Protein AF-N9N733-F1 (afdb_monomer)

Structure (mmCIF, N/CA/C/O backbone):
data_AF-N9N733-F1
#
_entry.id   AF-N9N733-F1
#
loop_
_atom_site.group_PDB
_atom_site.id
_atom_site.type_symbol
_atom_site.label_atom_id
_atom_site.label_alt_id
_atom_site.label_comp_id
_atom_site.label_asym_id
_atom_site.label_entity_id
_atom_site.label_seq_id
_atom_site.pdbx_PDB_ins_code
_atom_site.Cartn_x
_atom_site.Cartn_y
_atom_site.Cartn_z
_atom_site.occupancy
_atom_site.B_iso_or_equiv
_atom_site.auth_seq_id
_atom_site.auth_comp_id
_atom_site.auth_asym_id
_atom_site.auth_atom_id
_atom_site.pdbx_PDB_model_num
ATOM 1 N N . MET A 1 1 ? 1.746 43.076 -47.215 1.00 40.25 1 MET A N 1
ATOM 2 C CA . MET A 1 1 ? 1.760 41.619 -46.949 1.00 40.25 1 MET A CA 1
ATOM 3 C C . MET A 1 1 ? 1.948 41.410 -45.443 1.00 40.25 1 MET A C 1
ATOM 5 O O . MET A 1 1 ? 3.006 41.749 -44.934 1.00 40.25 1 MET A O 1
ATOM 9 N N . LYS A 1 2 ? 0.901 41.017 -44.696 1.00 44.78 2 LYS A N 1
ATOM 10 C CA . LYS A 1 2 ? 0.930 40.893 -43.220 1.00 44.78 2 LYS A CA 1
ATOM 11 C C . LYS A 1 2 ? 1.293 39.458 -42.831 1.00 44.78 2 LYS A C 1
ATOM 13 O O . LYS A 1 2 ? 0.498 38.555 -43.067 1.00 44.78 2 LYS A O 1
ATOM 18 N N . ILE A 1 3 ? 2.458 39.252 -42.224 1.00 42.84 3 ILE A N 1
ATOM 19 C CA . ILE A 1 3 ? 2.862 37.941 -41.704 1.00 42.84 3 ILE A CA 1
ATOM 20 C C . ILE A 1 3 ? 2.367 37.847 -40.256 1.00 42.84 3 ILE A C 1
ATOM 22 O O . ILE A 1 3 ? 2.897 38.515 -39.370 1.00 42.84 3 ILE A O 1
ATOM 26 N N . LYS A 1 4 ? 1.326 37.045 -40.009 1.00 47.84 4 LYS A N 1
ATOM 27 C CA . LYS A 1 4 ? 0.929 36.637 -38.654 1.00 47.84 4 LYS A CA 1
ATOM 28 C C . LYS A 1 4 ? 1.978 35.642 -38.149 1.00 47.84 4 LYS A C 1
ATOM 30 O O . LYS A 1 4 ? 2.010 34.514 -38.632 1.00 47.84 4 LYS A O 1
ATOM 35 N N . LYS A 1 5 ? 2.836 36.028 -37.199 1.00 49.88 5 LYS A N 1
ATOM 36 C CA . LYS A 1 5 ? 3.635 35.046 -36.452 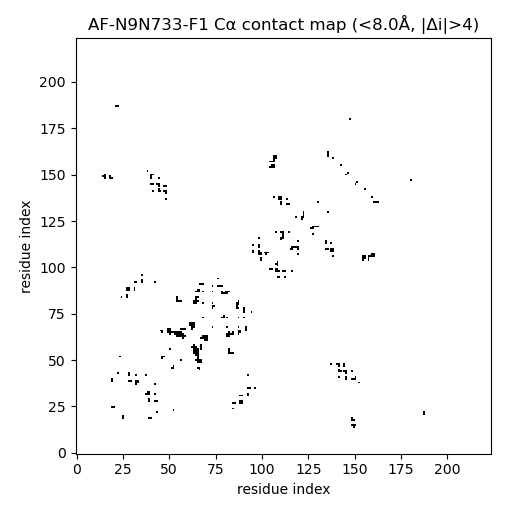1.00 49.88 5 LYS A CA 1
ATOM 37 C C . LYS A 1 5 ? 2.769 34.470 -35.335 1.00 49.88 5 LYS A C 1
ATOM 39 O O . LYS A 1 5 ? 2.416 35.149 -34.377 1.00 49.88 5 LYS A O 1
ATOM 44 N N . LEU A 1 6 ? 2.366 33.230 -35.580 1.00 45.50 6 LEU A N 1
ATOM 45 C CA . LEU A 1 6 ? 1.636 32.320 -34.716 1.00 45.50 6 LEU A CA 1
ATOM 46 C C . LEU A 1 6 ? 2.371 32.159 -33.376 1.00 45.50 6 LEU A C 1
ATOM 48 O O . LEU A 1 6 ? 3.570 31.886 -33.347 1.00 45.50 6 LEU A O 1
ATOM 52 N N . SER A 1 7 ? 1.639 32.356 -32.283 1.00 48.66 7 SER A N 1
ATOM 53 C CA . SER A 1 7 ? 2.111 32.149 -30.916 1.00 48.66 7 SER A CA 1
ATOM 54 C C . SER A 1 7 ?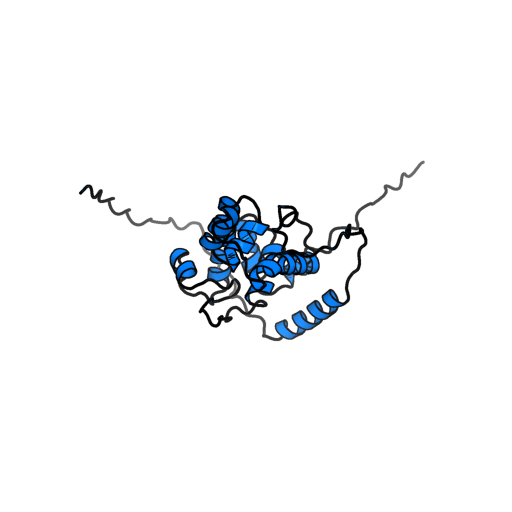 2.329 30.650 -30.687 1.00 48.66 7 SER A C 1
ATOM 56 O O . SER A 1 7 ? 1.365 29.884 -30.705 1.00 48.66 7 SER A O 1
ATOM 58 N N . LEU A 1 8 ? 3.581 30.215 -30.520 1.00 40.28 8 LEU A N 1
ATOM 59 C CA . LEU A 1 8 ? 3.912 28.834 -30.167 1.00 40.28 8 LEU A CA 1
ATOM 60 C C . LEU A 1 8 ? 3.915 28.709 -28.640 1.00 40.28 8 LEU A C 1
ATOM 62 O O . LEU A 1 8 ? 4.930 28.903 -27.977 1.00 40.28 8 LEU A O 1
ATOM 66 N N . LEU A 1 9 ? 2.736 28.423 -28.093 1.00 51.38 9 LEU A N 1
ATOM 67 C CA . LEU A 1 9 ? 2.509 28.149 -26.679 1.00 51.38 9 LEU A CA 1
ATOM 68 C C . LEU A 1 9 ? 2.669 26.643 -26.417 1.00 51.38 9 LEU A C 1
ATOM 70 O O . LEU A 1 9 ? 1.676 25.927 -26.358 1.00 51.38 9 LEU A O 1
ATOM 74 N N . ILE A 1 10 ? 3.898 26.135 -26.286 1.00 51.03 10 ILE A N 1
ATOM 75 C CA . ILE A 1 10 ? 4.137 24.765 -25.793 1.00 51.03 10 ILE A CA 1
ATOM 76 C C . ILE A 1 10 ? 5.419 24.752 -24.960 1.00 51.03 10 ILE A C 1
ATOM 78 O O . ILE A 1 10 ? 6.490 24.498 -25.500 1.00 51.03 10 ILE A O 1
ATOM 82 N N . LEU A 1 11 ? 5.334 25.011 -23.649 1.00 45.00 11 LEU A N 1
ATOM 83 C CA . LEU A 1 11 ? 6.401 24.584 -22.732 1.00 45.00 11 LEU A CA 1
ATOM 84 C C . LEU A 1 11 ? 5.980 24.520 -21.256 1.00 45.00 11 LEU A C 1
ATOM 86 O O . LEU A 1 11 ? 6.559 25.194 -20.414 1.00 45.00 11 LEU A O 1
ATOM 90 N N . VAL A 1 12 ? 5.004 23.682 -20.902 1.00 46.53 12 VAL A N 1
ATOM 91 C CA . VAL A 1 12 ? 4.911 23.187 -19.516 1.00 46.53 12 VAL A CA 1
ATOM 92 C C . VAL A 1 12 ? 4.238 21.817 -19.518 1.00 46.53 12 VAL A C 1
ATOM 94 O O . VAL A 1 12 ? 3.020 21.719 -19.599 1.00 46.53 12 VAL A O 1
ATOM 97 N N . GLY A 1 13 ? 5.024 20.739 -19.498 1.00 45.25 13 GLY A N 1
ATOM 98 C CA . GLY A 1 13 ? 4.448 19.388 -19.476 1.00 45.25 13 GLY A CA 1
ATOM 99 C C . GLY A 1 13 ? 5.408 18.201 -19.385 1.00 45.25 13 GLY A C 1
ATOM 100 O O . GLY A 1 13 ? 4.930 17.077 -19.310 1.00 45.25 13 GLY A O 1
ATOM 101 N N . LEU A 1 14 ? 6.734 18.395 -19.374 1.00 47.50 14 LEU A N 1
ATOM 102 C CA . LEU A 1 14 ? 7.692 17.273 -19.414 1.00 47.50 14 LEU A CA 1
ATOM 103 C C . LEU A 1 14 ? 8.256 16.829 -18.050 1.00 47.50 14 LEU A C 1
ATOM 105 O O . LEU A 1 14 ? 9.010 15.863 -17.992 1.00 47.50 14 LEU A O 1
ATOM 109 N N . SER A 1 15 ? 7.914 17.485 -16.940 1.00 51.50 15 SER A N 1
ATOM 110 C CA . SER A 1 15 ? 8.668 17.299 -15.690 1.00 51.50 15 SER A CA 1
ATOM 111 C C . SER A 1 15 ? 8.323 16.023 -14.904 1.00 51.50 15 SER A C 1
ATOM 113 O O . SER A 1 15 ? 9.191 15.489 -14.219 1.00 51.50 15 SER A O 1
ATOM 115 N N . SER A 1 16 ? 7.086 15.514 -14.986 1.00 50.72 16 SER A N 1
ATOM 116 C CA . SER A 1 16 ? 6.643 14.392 -14.133 1.00 50.72 16 SER A CA 1
ATOM 117 C C . SER A 1 16 ? 7.011 13.008 -14.682 1.00 50.72 16 SER A C 1
ATOM 119 O O . SER A 1 16 ? 7.240 12.087 -13.901 1.00 50.72 16 SER A O 1
ATOM 121 N N . ILE A 1 17 ? 7.122 12.853 -16.007 1.00 52.53 17 ILE A N 1
ATOM 122 C CA . ILE A 1 17 ? 7.475 11.566 -16.639 1.00 52.53 17 ILE A CA 1
ATOM 123 C C . ILE A 1 17 ? 8.902 11.148 -16.249 1.00 52.53 17 ILE A C 1
ATOM 125 O O . ILE A 1 17 ? 9.129 9.986 -15.916 1.00 52.53 17 ILE A O 1
ATOM 129 N N . SER A 1 18 ? 9.833 12.106 -16.174 1.00 61.75 18 SER A N 1
ATOM 130 C CA . SER A 1 18 ? 11.234 11.847 -15.815 1.00 61.75 18 SER A CA 1
ATOM 131 C C . SER A 1 18 ? 11.457 11.400 -14.370 1.00 61.75 18 SER A C 1
ATOM 133 O O . SER A 1 18 ? 12.525 10.876 -14.067 1.00 61.75 18 SER A O 1
ATOM 135 N N . VAL A 1 19 ? 10.523 11.629 -13.441 1.00 70.25 19 VAL A N 1
ATOM 136 C CA . VAL A 1 19 ? 10.731 11.201 -12.046 1.00 70.25 19 VAL A CA 1
ATOM 137 C C . VAL A 1 19 ? 10.392 9.726 -11.889 1.00 70.25 19 VAL A C 1
ATOM 139 O O . VAL A 1 19 ? 11.206 8.979 -11.357 1.00 70.25 19 VAL A O 1
ATOM 142 N N . ALA A 1 20 ? 9.238 9.291 -12.404 1.00 67.31 20 ALA A N 1
ATOM 143 C CA . ALA A 1 20 ? 8.807 7.898 -12.312 1.00 67.31 20 ALA A CA 1
ATOM 144 C C . ALA A 1 20 ? 9.814 6.938 -12.962 1.00 67.31 20 ALA A C 1
ATOM 146 O O . ALA A 1 20 ? 10.128 5.906 -12.373 1.00 67.31 20 ALA A O 1
ATOM 147 N N . SER A 1 21 ? 10.335 7.289 -14.144 1.00 75.69 21 SER A N 1
ATOM 148 C CA . SER A 1 21 ? 11.260 6.453 -14.924 1.00 75.69 21 SER A CA 1
ATOM 149 C C . SER A 1 21 ? 12.610 6.211 -14.247 1.00 75.69 21 SER A C 1
ATOM 151 O O . SER A 1 21 ? 13.298 5.256 -14.587 1.00 75.69 21 SER A O 1
ATOM 153 N N . ASN A 1 22 ? 12.993 7.062 -13.293 1.00 86.62 22 ASN A N 1
ATOM 154 C CA . ASN A 1 22 ? 14.260 6.961 -12.568 1.00 86.62 22 ASN A CA 1
ATOM 155 C C . ASN A 1 22 ? 14.120 6.289 -11.190 1.00 86.62 22 ASN A C 1
ATOM 157 O O . ASN A 1 22 ? 15.114 6.151 -10.477 1.00 86.62 22 ASN A O 1
ATOM 161 N N . LEU A 1 23 ? 12.909 5.885 -10.788 1.00 91.44 23 LEU A N 1
ATOM 162 C CA . LEU A 1 23 ? 12.687 5.176 -9.527 1.00 91.44 23 LEU A CA 1
ATOM 163 C C . LEU A 1 23 ? 12.968 3.669 -9.677 1.00 91.44 23 LEU A C 1
ATOM 165 O O . LEU A 1 23 ? 12.701 3.091 -10.734 1.00 91.44 23 LEU A O 1
ATOM 169 N N . PRO A 1 24 ? 13.448 2.991 -8.616 1.00 95.38 24 PRO A N 1
ATOM 170 C CA . PRO A 1 24 ? 13.705 1.557 -8.664 1.00 95.38 24 PRO A CA 1
ATOM 171 C C . PRO A 1 24 ? 12.458 0.756 -9.052 1.00 95.38 24 PRO A C 1
ATOM 173 O O . PRO A 1 24 ? 11.351 1.051 -8.591 1.00 95.38 24 PRO A O 1
ATOM 176 N N . TYR A 1 25 ? 12.659 -0.305 -9.839 1.00 97.19 25 TYR A N 1
ATOM 177 C CA . TYR A 1 25 ? 11.602 -1.204 -10.325 1.00 97.19 25 TYR A CA 1
ATOM 178 C C . TYR A 1 25 ? 10.536 -0.515 -11.193 1.00 97.19 25 TYR A C 1
ATOM 180 O O . TYR A 1 25 ? 9.383 -0.951 -11.192 1.00 97.19 25 TYR A O 1
ATOM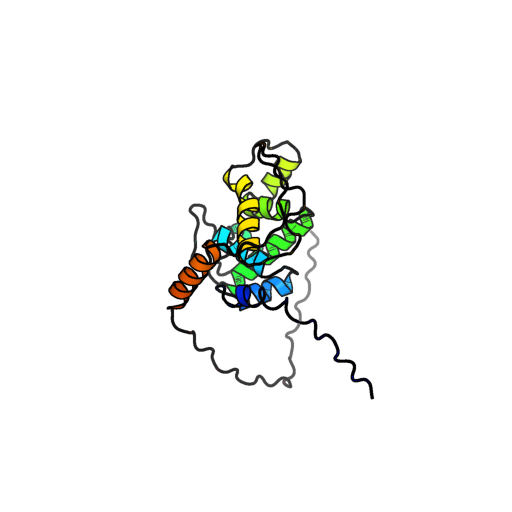 188 N N . HIS A 1 26 ? 10.911 0.538 -11.931 1.00 95.19 26 HIS A N 1
ATOM 189 C CA . HIS A 1 26 ? 9.995 1.318 -12.765 1.00 95.19 26 HIS A CA 1
ATOM 190 C C . HIS A 1 26 ? 9.061 0.447 -13.616 1.00 95.19 26 HIS A C 1
ATOM 192 O O . HIS A 1 26 ? 7.848 0.552 -13.469 1.00 95.19 26 HIS A O 1
ATOM 198 N N . ASP A 1 27 ? 9.598 -0.467 -14.428 1.00 96.75 27 ASP A N 1
ATOM 199 C CA . ASP A 1 27 ? 8.788 -1.275 -15.354 1.00 96.75 27 ASP A CA 1
ATOM 200 C C . ASP A 1 27 ? 7.792 -2.187 -14.626 1.00 96.75 27 ASP A C 1
ATOM 202 O O . ASP A 1 27 ? 6.648 -2.365 -15.052 1.00 96.75 27 ASP A O 1
ATOM 206 N N . VAL A 1 28 ? 8.201 -2.724 -13.475 1.00 97.94 28 VAL A N 1
ATOM 207 C CA . VAL A 1 28 ? 7.347 -3.560 -12.626 1.00 97.94 28 VAL A CA 1
ATOM 208 C C . VAL A 1 28 ? 6.187 -2.738 -12.061 1.00 97.94 28 VAL A C 1
ATOM 210 O O . VAL A 1 28 ? 5.031 -3.171 -12.099 1.00 97.94 28 VAL A O 1
ATOM 213 N N . VAL A 1 29 ? 6.487 -1.538 -11.558 1.00 98.00 29 VAL A N 1
ATOM 214 C CA . VAL A 1 29 ? 5.486 -0.617 -11.013 1.00 98.00 29 VAL A CA 1
ATOM 215 C C . VAL A 1 29 ? 4.571 -0.089 -12.110 1.00 98.00 29 VAL A C 1
ATOM 217 O O . VAL A 1 29 ? 3.358 -0.057 -11.904 1.00 98.00 29 VAL A O 1
ATOM 220 N N . LEU A 1 30 ? 5.108 0.264 -13.276 1.00 96.62 30 LEU A N 1
ATOM 221 C CA . LEU A 1 30 ? 4.353 0.738 -14.431 1.00 96.62 30 LEU A CA 1
ATOM 222 C C . LEU A 1 30 ? 3.360 -0.328 -14.906 1.00 96.62 30 LEU A C 1
ATOM 224 O O . LEU A 1 30 ? 2.174 -0.038 -15.053 1.00 96.62 30 LEU A O 1
ATOM 228 N N . SER A 1 31 ? 3.816 -1.575 -15.053 1.00 97.06 31 SER A N 1
ATOM 229 C CA . SER A 1 31 ? 2.980 -2.708 -15.461 1.00 97.06 31 SER A CA 1
ATOM 230 C C . SER A 1 31 ? 1.838 -2.979 -14.473 1.00 97.06 31 SER A C 1
ATOM 232 O O . SER A 1 31 ? 0.670 -3.077 -14.863 1.00 97.06 31 SER A O 1
ATOM 234 N N . ALA A 1 32 ? 2.134 -3.036 -13.170 1.00 97.81 32 ALA A N 1
ATOM 235 C CA . ALA A 1 32 ? 1.105 -3.239 -12.149 1.00 97.81 32 ALA A CA 1
ATOM 236 C C . ALA A 1 32 ? 0.111 -2.066 -12.089 1.00 97.81 32 ALA A C 1
ATOM 238 O O . ALA A 1 32 ? -1.102 -2.276 -12.019 1.00 97.81 32 ALA A O 1
ATOM 239 N N . SER A 1 33 ? 0.615 -0.836 -12.160 1.00 97.81 33 SER A N 1
ATOM 240 C CA . SER A 1 33 ? -0.183 0.393 -12.161 1.00 97.81 33 SER A CA 1
ATOM 241 C C . SER A 1 33 ? -1.152 0.445 -13.339 1.00 97.81 33 SER A C 1
ATOM 243 O O . SER A 1 33 ? -2.348 0.659 -13.133 1.00 97.81 33 SER A O 1
ATOM 245 N N . ALA A 1 34 ? -0.672 0.144 -14.551 1.00 96.75 34 ALA A N 1
ATOM 246 C CA . ALA A 1 34 ? -1.500 0.061 -15.750 1.00 96.75 34 ALA A CA 1
ATOM 247 C C . ALA A 1 34 ? -2.594 -1.010 -15.614 1.00 96.75 34 ALA A C 1
ATOM 249 O O . ALA A 1 34 ? -3.758 -0.752 -15.913 1.00 96.75 34 ALA A O 1
ATOM 250 N N . LYS A 1 35 ? -2.247 -2.189 -15.082 1.00 98.00 35 LYS A N 1
ATOM 251 C CA . LYS A 1 35 ? -3.191 -3.302 -14.898 1.00 98.00 35 LYS A CA 1
ATOM 252 C C . LYS A 1 35 ? -4.341 -2.976 -13.941 1.00 98.00 35 LYS A C 1
ATOM 254 O O . LYS A 1 35 ? -5.456 -3.448 -14.150 1.00 98.00 35 LYS A O 1
ATOM 259 N N . TYR A 1 36 ? -4.085 -2.217 -12.876 1.00 97.62 36 TYR A N 1
ATOM 260 C CA . TYR A 1 36 ? -5.077 -1.964 -11.819 1.00 97.62 36 TYR A CA 1
ATOM 261 C C . TYR A 1 36 ? -5.670 -0.544 -11.833 1.00 97.62 36 TYR A C 1
ATOM 263 O O . TYR A 1 36 ? -6.598 -0.256 -11.063 1.00 97.62 36 TYR A O 1
ATOM 271 N N . GLY A 1 37 ? -5.199 0.309 -12.748 1.00 95.06 37 GLY A N 1
ATOM 272 C CA . GLY A 1 37 ? -5.706 1.661 -12.965 1.00 95.06 37 GLY A CA 1
ATOM 273 C C . GLY A 1 37 ? -5.241 2.645 -11.897 1.00 95.06 37 GLY A C 1
ATOM 274 O O . GLY A 1 37 ? -6.064 3.360 -11.325 1.00 95.06 37 GLY A O 1
ATOM 275 N N . TYR A 1 38 ? -3.941 2.648 -11.605 1.00 96.81 38 TYR A N 1
ATOM 276 C CA . TYR A 1 38 ? -3.313 3.592 -10.683 1.00 96.81 38 TYR A CA 1
ATOM 277 C C . TYR A 1 38 ? -2.215 4.399 -11.361 1.00 96.81 38 TYR A C 1
ATOM 279 O O . TYR A 1 38 ? -1.613 3.969 -12.338 1.00 96.81 38 TYR A O 1
ATOM 287 N N . ASP A 1 39 ? -1.951 5.576 -10.807 1.00 96.44 39 ASP A N 1
ATOM 288 C CA . ASP A 1 39 ? -0.760 6.353 -11.126 1.00 96.44 39 ASP A CA 1
ATOM 289 C C . ASP A 1 39 ? 0.482 5.606 -10.592 1.00 96.44 39 ASP A C 1
ATOM 291 O O . ASP A 1 39 ? 0.520 5.305 -9.391 1.00 96.44 39 ASP A O 1
ATOM 295 N N . PRO A 1 40 ? 1.503 5.325 -11.424 1.00 97.00 40 PRO A N 1
ATOM 296 C CA . PRO A 1 40 ? 2.760 4.720 -10.981 1.00 97.00 40 PRO A CA 1
ATOM 297 C C . PRO A 1 40 ? 3.399 5.419 -9.780 1.00 97.00 40 PRO A C 1
ATOM 299 O O . PRO A 1 40 ? 3.945 4.758 -8.894 1.00 97.00 40 PRO A O 1
ATOM 302 N N . LEU A 1 41 ? 3.284 6.746 -9.688 1.00 96.75 41 LEU A N 1
ATOM 303 C CA . LEU A 1 41 ? 3.839 7.509 -8.573 1.00 96.75 41 LEU A CA 1
ATOM 304 C C . LEU A 1 41 ? 3.135 7.207 -7.247 1.00 96.75 41 LEU A C 1
ATOM 306 O O . LEU A 1 41 ? 3.772 7.264 -6.195 1.00 96.75 41 LEU A O 1
ATOM 310 N N . LEU A 1 42 ? 1.844 6.855 -7.271 1.00 98.25 42 LEU A N 1
ATOM 311 C CA . LEU A 1 42 ? 1.130 6.423 -6.066 1.00 98.25 42 LEU A CA 1
ATOM 312 C C . LEU A 1 42 ? 1.692 5.091 -5.569 1.00 98.25 42 LEU A C 1
ATOM 314 O O . LEU A 1 42 ? 1.927 4.929 -4.373 1.00 98.25 42 LEU A O 1
ATOM 318 N N . ILE A 1 43 ? 1.931 4.148 -6.479 1.00 98.62 43 ILE A N 1
ATOM 319 C CA . ILE A 1 43 ? 2.466 2.833 -6.120 1.00 98.62 43 ILE A CA 1
ATOM 320 C C . ILE A 1 43 ? 3.908 2.954 -5.623 1.00 98.62 43 ILE A C 1
ATOM 322 O O . ILE A 1 43 ? 4.243 2.362 -4.598 1.00 98.62 43 ILE A O 1
ATOM 326 N N . HIS A 1 44 ? 4.732 3.801 -6.246 1.00 98.50 44 HIS A N 1
ATOM 327 C CA . HIS A 1 44 ? 6.050 4.129 -5.703 1.00 98.50 44 HIS A CA 1
ATOM 328 C C . HIS A 1 44 ? 5.971 4.768 -4.310 1.00 98.50 44 HIS A C 1
ATOM 330 O O . HIS A 1 44 ? 6.767 4.414 -3.447 1.00 98.50 44 HIS A O 1
ATOM 336 N N . ALA A 1 45 ? 5.009 5.659 -4.052 1.00 98.44 45 ALA A N 1
ATOM 337 C CA . ALA A 1 45 ? 4.829 6.268 -2.733 1.00 98.44 45 ALA A CA 1
ATOM 338 C C . ALA A 1 45 ? 4.445 5.244 -1.648 1.00 98.44 45 ALA A C 1
ATOM 340 O O . ALA A 1 45 ? 4.907 5.349 -0.510 1.00 98.44 45 ALA A O 1
ATOM 341 N N . VAL A 1 46 ? 3.638 4.235 -1.996 1.00 98.75 46 VAL A N 1
ATOM 342 C CA . VAL A 1 46 ? 3.344 3.098 -1.109 1.00 98.75 46 VAL A CA 1
ATOM 343 C C . VAL A 1 46 ? 4.614 2.278 -0.861 1.00 98.75 46 VAL A C 1
ATOM 345 O O . VAL A 1 46 ? 4.959 2.037 0.291 1.00 98.75 46 VAL A O 1
ATOM 348 N N . ILE A 1 47 ? 5.353 1.904 -1.912 1.00 98.81 47 ILE A N 1
ATOM 349 C CA . ILE A 1 47 ? 6.602 1.126 -1.797 1.00 98.81 47 ILE A CA 1
ATOM 350 C C . ILE A 1 47 ? 7.645 1.854 -0.939 1.00 98.81 47 ILE A C 1
ATOM 352 O O . ILE A 1 47 ? 8.287 1.228 -0.094 1.00 98.81 47 ILE A O 1
ATOM 356 N N . GLU A 1 48 ? 7.790 3.169 -1.107 1.00 98.50 48 GLU A N 1
ATOM 357 C CA . GLU A 1 48 ? 8.686 3.991 -0.290 1.00 98.50 48 GLU A CA 1
ATOM 358 C C . GLU A 1 48 ? 8.303 3.898 1.189 1.00 98.50 48 GLU A C 1
ATOM 360 O O . GLU A 1 48 ? 9.152 3.641 2.043 1.00 98.50 48 GLU A O 1
ATOM 365 N N . LYS A 1 49 ? 7.006 4.034 1.503 1.00 98.44 49 LYS A N 1
ATOM 366 C CA . LYS A 1 49 ? 6.519 3.939 2.882 1.00 98.44 49 LYS A CA 1
ATOM 367 C C . LYS A 1 49 ? 6.699 2.543 3.482 1.00 98.44 49 LYS A C 1
ATOM 369 O O . LYS A 1 49 ? 6.911 2.453 4.696 1.00 98.44 49 LYS A O 1
ATOM 374 N N . GLU A 1 50 ? 6.578 1.497 2.676 1.00 98.12 50 GLU A N 1
ATOM 375 C CA . GLU A 1 50 ? 6.622 0.107 3.131 1.00 98.12 50 GLU A CA 1
ATOM 376 C C . GLU A 1 50 ? 8.049 -0.427 3.292 1.00 98.12 50 GLU A C 1
ATOM 378 O O . GLU A 1 50 ? 8.377 -1.043 4.305 1.00 98.12 50 GLU A O 1
ATOM 383 N N . SER A 1 51 ? 8.925 -0.190 2.317 1.00 98.38 51 SER A N 1
ATOM 384 C CA . SER A 1 51 ? 10.233 -0.854 2.259 1.00 98.38 51 SER A CA 1
ATOM 385 C C . SER A 1 51 ? 11.409 0.067 1.941 1.00 98.38 51 SER A C 1
ATOM 387 O O . SER A 1 51 ? 12.557 -0.388 2.047 1.00 98.38 51 SER A O 1
ATOM 389 N N . SER A 1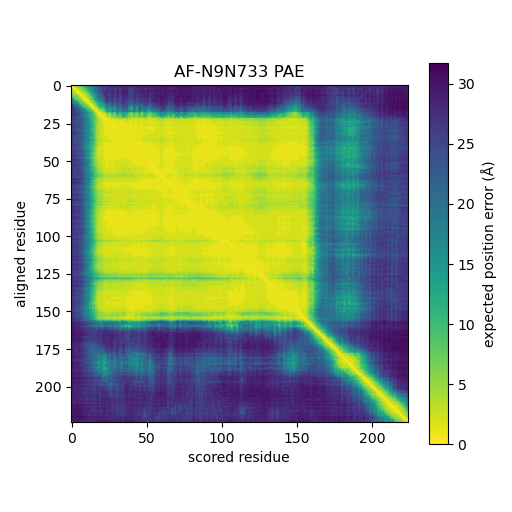 52 ? 11.153 1.325 1.559 1.00 97.88 52 SER A N 1
ATOM 390 C CA . SER A 1 52 ? 12.131 2.186 0.873 1.00 97.88 52 SER A CA 1
ATOM 391 C C . SER A 1 52 ? 12.777 1.457 -0.311 1.00 97.88 52 SER A C 1
ATOM 393 O O . SER A 1 52 ? 14.000 1.375 -0.419 1.00 97.88 52 SER A O 1
ATOM 395 N N . HIS A 1 53 ? 11.930 0.822 -1.130 1.00 98.25 53 HIS A N 1
ATOM 396 C CA . HIS A 1 53 ? 12.287 0.058 -2.335 1.00 98.25 53 HIS A CA 1
ATOM 397 C C . HIS A 1 53 ? 13.245 -1.120 -2.099 1.00 98.25 53 HIS A C 1
ATOM 399 O O . HIS A 1 53 ? 13.920 -1.585 -3.015 1.00 98.25 53 HIS A O 1
ATOM 405 N N . ARG A 1 54 ? 13.289 -1.677 -0.885 1.00 98.06 54 ARG A N 1
ATOM 406 C CA . ARG A 1 54 ? 14.059 -2.897 -0.600 1.00 98.06 54 ARG A CA 1
ATOM 407 C C . ARG A 1 54 ? 13.186 -4.131 -0.812 1.00 98.06 54 ARG A C 1
ATOM 409 O O . ARG A 1 54 ? 12.356 -4.463 0.031 1.00 98.06 54 ARG A O 1
ATOM 416 N N . ASN A 1 55 ? 13.396 -4.855 -1.910 1.00 98.00 55 ASN A N 1
ATOM 417 C CA . ASN A 1 55 ? 12.635 -6.072 -2.229 1.00 98.00 55 ASN A CA 1
ATOM 418 C C . ASN A 1 55 ? 12.888 -7.241 -1.260 1.00 98.00 55 ASN A C 1
ATOM 420 O O . ASN A 1 55 ? 12.089 -8.166 -1.204 1.00 98.00 55 ASN A O 1
ATOM 424 N N . THR A 1 56 ? 13.961 -7.196 -0.472 1.00 97.25 56 THR A N 1
ATOM 425 C CA . THR A 1 56 ? 14.262 -8.167 0.591 1.00 97.25 56 THR A CA 1
ATOM 426 C C . THR A 1 56 ? 13.808 -7.703 1.978 1.00 97.25 56 THR A C 1
ATOM 428 O O . THR A 1 56 ? 14.118 -8.354 2.977 1.00 97.25 56 THR A O 1
ATOM 431 N N . ALA A 1 57 ? 13.086 -6.578 2.076 1.00 97.25 57 ALA A N 1
ATOM 432 C CA . ALA A 1 57 ? 12.608 -6.060 3.352 1.00 97.25 57 ALA A CA 1
ATOM 433 C C . ALA A 1 57 ? 11.699 -7.069 4.060 1.00 97.25 57 ALA A C 1
ATOM 435 O O . ALA A 1 57 ? 10.752 -7.600 3.475 1.00 97.25 57 ALA A O 1
ATOM 436 N N . ARG A 1 58 ? 11.960 -7.273 5.353 1.00 97.56 58 ARG A N 1
ATOM 437 C CA . ARG A 1 58 ? 11.136 -8.086 6.244 1.00 97.56 58 ARG A CA 1
ATOM 438 C C . ARG A 1 58 ? 10.889 -7.343 7.550 1.00 97.56 58 ARG A C 1
ATOM 440 O O . ARG A 1 58 ? 11.847 -6.938 8.206 1.00 97.56 58 ARG A O 1
ATOM 447 N N . SER A 1 59 ? 9.628 -7.169 7.933 1.00 94.44 59 SER A N 1
ATOM 448 C CA . SER A 1 59 ? 9.281 -6.566 9.224 1.00 94.44 59 SER A CA 1
ATOM 449 C C . SER A 1 59 ? 9.415 -7.571 10.374 1.00 94.44 59 SER A C 1
ATOM 451 O O . SER A 1 59 ? 9.428 -8.786 10.160 1.00 94.44 59 SER A O 1
ATOM 453 N N . GLY A 1 60 ? 9.461 -7.080 11.617 1.00 94.12 60 GLY A N 1
ATOM 454 C CA . GLY A 1 60 ? 9.501 -7.938 12.811 1.00 94.12 60 GLY A CA 1
ATOM 455 C C . GLY A 1 60 ? 8.271 -8.844 12.965 1.00 94.12 60 GLY A C 1
ATOM 456 O O . GLY A 1 60 ? 8.365 -9.908 13.567 1.00 94.12 60 GLY A O 1
ATOM 457 N N . VAL A 1 61 ? 7.139 -8.462 12.364 1.00 91.00 61 VAL A N 1
ATOM 458 C CA . VAL A 1 61 ? 5.895 -9.254 12.342 1.00 91.00 61 VAL A CA 1
ATOM 459 C C . VAL A 1 61 ? 5.739 -10.093 11.066 1.00 91.00 61 VAL A C 1
ATOM 461 O O . VAL A 1 61 ? 4.725 -10.759 10.881 1.00 91.00 61 VAL A O 1
ATOM 464 N N . GLY A 1 62 ? 6.751 -10.094 10.192 1.00 95.56 62 GLY A N 1
ATOM 465 C CA . GLY A 1 62 ? 6.839 -10.996 9.046 1.00 95.56 62 GLY A CA 1
ATOM 466 C C . GLY A 1 62 ? 6.255 -10.478 7.733 1.00 95.56 62 GLY A C 1
ATOM 467 O O . GLY A 1 62 ? 6.119 -11.276 6.814 1.00 95.56 62 GLY A O 1
ATOM 468 N N . ALA A 1 63 ? 5.937 -9.189 7.608 1.00 97.31 63 ALA A N 1
ATOM 469 C CA . ALA A 1 63 ? 5.598 -8.590 6.313 1.00 97.31 63 ALA A CA 1
ATOM 470 C C . ALA A 1 63 ? 6.819 -8.608 5.375 1.00 97.31 63 ALA A C 1
ATOM 472 O O . ALA A 1 63 ? 7.939 -8.434 5.855 1.00 97.31 63 ALA A O 1
ATOM 473 N N . GLN A 1 64 ? 6.630 -8.850 4.071 1.00 98.38 64 GLN A N 1
ATOM 474 C CA . GLN A 1 64 ? 7.736 -9.101 3.133 1.00 98.38 64 GLN A CA 1
ATOM 475 C C . GLN A 1 64 ? 7.641 -8.328 1.812 1.00 98.38 64 GLN A C 1
ATOM 477 O O . GLN A 1 64 ? 6.558 -8.122 1.252 1.00 98.38 64 GLN A O 1
ATOM 482 N N . GLY A 1 65 ? 8.811 -7.973 1.283 1.00 98.38 65 GLY A N 1
ATOM 483 C CA . GLY A 1 65 ? 8.986 -7.407 -0.050 1.00 98.38 65 GLY A CA 1
ATOM 484 C C . GLY A 1 65 ? 8.656 -5.923 -0.165 1.00 98.38 65 GLY A C 1
ATOM 485 O O . GLY A 1 65 ? 8.474 -5.225 0.837 1.00 98.38 65 GLY A O 1
ATOM 486 N N . LEU A 1 66 ? 8.578 -5.455 -1.413 1.00 98.69 66 LEU A N 1
ATOM 487 C CA . LEU A 1 66 ? 8.447 -4.037 -1.765 1.00 98.69 66 LEU A CA 1
ATOM 488 C C . LEU A 1 66 ? 7.207 -3.370 -1.160 1.00 98.69 66 LEU A C 1
ATOM 490 O O . LEU A 1 66 ? 7.293 -2.244 -0.677 1.00 98.69 66 LEU A O 1
ATOM 494 N N . MET A 1 67 ? 6.076 -4.073 -1.164 1.00 98.75 67 MET A N 1
ATOM 495 C CA . MET A 1 67 ? 4.787 -3.608 -0.650 1.00 98.75 67 MET A CA 1
ATOM 496 C C . MET A 1 67 ? 4.398 -4.274 0.681 1.00 98.75 67 MET A C 1
ATOM 498 O O . MET A 1 67 ? 3.219 -4.262 1.038 1.00 98.75 67 MET A O 1
ATOM 502 N N . GLN A 1 68 ? 5.371 -4.881 1.381 1.00 98.50 68 GLN A N 1
ATOM 503 C CA . GLN A 1 68 ? 5.232 -5.468 2.724 1.00 98.50 68 GLN A CA 1
ATOM 504 C C . GLN A 1 68 ? 3.960 -6.313 2.904 1.00 98.50 68 GLN A C 1
ATOM 506 O O . GLN A 1 68 ? 3.134 -6.091 3.789 1.00 98.50 68 GLN A O 1
ATOM 511 N N . LEU A 1 69 ? 3.800 -7.337 2.066 1.00 97.94 69 LEU A N 1
ATOM 512 C CA . LEU A 1 69 ? 2.676 -8.260 2.190 1.00 97.94 69 LEU A CA 1
ATOM 513 C C . LEU A 1 69 ? 2.866 -9.166 3.407 1.00 97.94 69 LEU A C 1
ATOM 515 O O . LEU A 1 69 ? 3.902 -9.815 3.554 1.00 97.94 69 LEU A O 1
ATOM 519 N N . MET A 1 70 ? 1.844 -9.249 4.261 1.00 97.31 70 MET A N 1
ATOM 520 C CA . MET A 1 70 ? 1.794 -10.251 5.328 1.00 97.31 70 MET A CA 1
ATOM 521 C C . MET A 1 70 ? 1.732 -11.664 4.729 1.00 97.31 70 MET A C 1
ATOM 523 O O . MET A 1 70 ? 1.064 -11.840 3.707 1.00 97.31 70 MET A O 1
ATOM 527 N N . PRO A 1 71 ? 2.317 -12.700 5.362 1.00 96.12 71 PRO A N 1
ATOM 528 C CA . PRO A 1 71 ? 2.399 -14.038 4.768 1.00 96.12 71 PRO A CA 1
ATOM 529 C C . PRO A 1 71 ? 1.037 -14.636 4.386 1.00 96.12 71 PRO A C 1
ATOM 531 O O . PRO A 1 71 ? 0.882 -15.204 3.307 1.00 96.12 71 PRO A O 1
ATOM 534 N N . ALA A 1 72 ? 0.017 -14.451 5.232 1.00 94.69 72 ALA A N 1
ATOM 535 C CA . ALA A 1 72 ? -1.344 -14.903 4.941 1.00 94.69 72 ALA A CA 1
ATOM 536 C C . ALA A 1 72 ? -1.956 -14.178 3.726 1.00 94.69 72 ALA A C 1
ATOM 538 O O . ALA A 1 72 ? -2.610 -14.809 2.897 1.00 94.69 72 ALA A O 1
ATOM 539 N N . THR A 1 73 ? -1.700 -12.873 3.595 1.00 94.00 73 THR A N 1
ATOM 540 C CA . THR A 1 73 ? -2.136 -12.054 2.455 1.00 94.00 73 THR A CA 1
ATOM 541 C C . THR A 1 73 ? -1.389 -12.436 1.179 1.00 94.00 73 THR A C 1
ATOM 543 O O . THR A 1 73 ? -2.004 -12.601 0.134 1.00 94.00 73 THR A O 1
ATOM 546 N N . ALA A 1 74 ? -0.073 -12.640 1.249 1.00 96.50 74 ALA A N 1
ATOM 547 C CA . ALA A 1 74 ? 0.725 -13.112 0.120 1.00 96.50 74 ALA A CA 1
ATOM 548 C C . ALA A 1 74 ? 0.194 -14.460 -0.400 1.00 96.50 74 ALA A C 1
ATOM 550 O O . ALA A 1 74 ? -0.071 -14.604 -1.594 1.00 96.50 74 ALA A O 1
ATOM 551 N N . LYS A 1 75 ? -0.075 -15.406 0.511 1.00 96.81 75 LYS A N 1
ATOM 552 C CA . LYS A 1 75 ? -0.648 -16.716 0.180 1.00 96.81 75 LYS A CA 1
ATOM 553 C C . LYS A 1 75 ? -2.028 -16.604 -0.471 1.00 96.81 75 LYS A C 1
ATOM 555 O O . LYS A 1 75 ? -2.254 -17.232 -1.501 1.00 96.81 75 LYS A O 1
ATOM 560 N N . SER A 1 76 ? -2.943 -15.804 0.086 1.00 95.94 76 SER A N 1
ATOM 561 C CA . SER A 1 76 ? -4.286 -15.627 -0.499 1.00 95.94 76 SER A CA 1
ATOM 562 C C . SER A 1 76 ? -4.256 -14.938 -1.866 1.00 95.94 76 SER A C 1
ATOM 564 O O . SER A 1 76 ? -5.178 -15.090 -2.664 1.00 95.94 76 SER A O 1
ATOM 566 N N . LEU A 1 77 ? -3.178 -14.209 -2.155 1.00 94.75 77 LEU A N 1
ATOM 567 C CA . LEU A 1 77 ? -2.923 -13.556 -3.431 1.00 94.75 77 LEU A CA 1
ATOM 568 C C . LEU A 1 77 ? -2.080 -14.415 -4.396 1.00 94.75 77 LEU A C 1
ATOM 570 O O . LEU A 1 77 ? -1.733 -13.933 -5.476 1.00 94.75 77 LEU A O 1
ATOM 574 N N . GLY A 1 78 ? -1.767 -15.666 -4.055 1.00 96.94 78 GLY A N 1
ATOM 575 C CA . GLY A 1 78 ? -1.010 -16.567 -4.929 1.00 96.94 78 GLY A CA 1
ATOM 576 C C . GLY A 1 78 ? 0.456 -16.167 -5.123 1.00 96.94 78 GLY A C 1
ATOM 577 O O . GLY A 1 78 ? 1.052 -16.519 -6.136 1.00 96.94 78 GLY A O 1
ATOM 578 N N . VAL A 1 79 ? 1.037 -15.418 -4.182 1.00 97.94 79 VAL A N 1
ATOM 579 C CA . VAL A 1 79 ? 2.462 -15.066 -4.192 1.00 97.94 79 VAL A CA 1
ATOM 580 C C . VAL A 1 79 ? 3.260 -16.235 -3.622 1.00 97.94 79 VAL A C 1
ATOM 582 O O . VAL A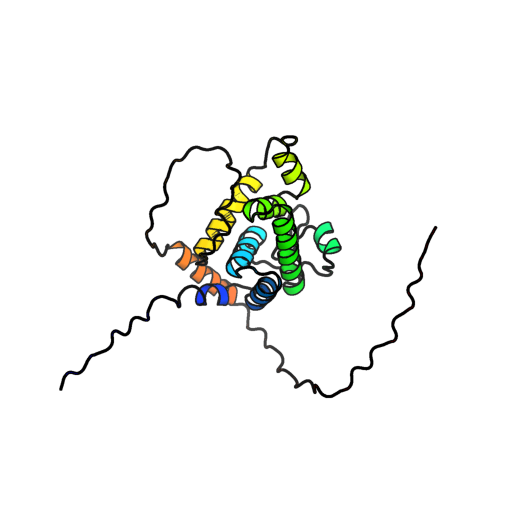 1 79 ? 3.113 -16.571 -2.446 1.00 97.94 79 VAL A O 1
ATOM 585 N N . SER A 1 80 ? 4.115 -16.839 -4.445 1.00 97.38 80 SER A N 1
ATOM 586 C CA . SER A 1 80 ? 5.014 -17.924 -4.037 1.00 97.38 80 SER A CA 1
ATOM 587 C C . SER A 1 80 ? 6.348 -17.397 -3.510 1.00 97.38 80 SER A C 1
ATOM 589 O O . SER A 1 80 ? 6.909 -17.971 -2.580 1.00 97.38 80 SER A O 1
ATOM 591 N N . ASN A 1 81 ? 6.825 -16.270 -4.049 1.00 97.50 81 ASN A N 1
ATOM 592 C CA . ASN A 1 81 ? 8.035 -15.594 -3.590 1.00 97.50 81 ASN A CA 1
ATOM 593 C C . ASN A 1 81 ? 7.756 -14.109 -3.291 1.00 97.50 81 ASN A C 1
ATOM 595 O O . ASN A 1 81 ? 7.756 -13.289 -4.207 1.00 97.50 81 ASN A O 1
ATOM 599 N N . PRO A 1 82 ? 7.567 -13.719 -2.016 1.00 96.06 82 PRO A N 1
ATOM 600 C CA . PRO A 1 82 ? 7.325 -12.325 -1.647 1.00 96.06 82 PRO A CA 1
ATOM 601 C C . PRO A 1 82 ? 8.490 -11.365 -1.914 1.00 96.06 82 PRO A C 1
ATOM 603 O O . PRO A 1 82 ? 8.256 -10.159 -1.914 1.00 96.06 82 PRO A O 1
ATOM 606 N N . ASN A 1 83 ? 9.712 -11.865 -2.131 1.00 97.50 83 ASN A N 1
ATOM 607 C CA . ASN A 1 83 ? 10.875 -11.035 -2.468 1.00 97.50 83 ASN A CA 1
ATOM 608 C C . ASN A 1 83 ? 11.019 -10.804 -3.982 1.00 97.50 83 ASN A C 1
ATOM 610 O O . ASN A 1 83 ? 11.821 -9.967 -4.400 1.00 97.50 83 ASN A O 1
ATOM 614 N N . ASP A 1 84 ? 10.257 -11.537 -4.803 1.00 98.44 84 ASP A N 1
ATOM 615 C CA . ASP A 1 84 ? 10.164 -11.299 -6.240 1.00 98.44 84 ASP A CA 1
ATOM 616 C C . ASP A 1 84 ? 9.406 -9.979 -6.483 1.00 98.44 84 ASP A C 1
ATOM 618 O O . ASP A 1 84 ? 8.232 -9.869 -6.100 1.00 98.44 84 ASP A O 1
ATOM 622 N N . PRO A 1 85 ? 10.042 -8.957 -7.090 1.00 98.50 85 PRO A N 1
ATOM 623 C CA . PRO A 1 85 ? 9.407 -7.660 -7.294 1.00 98.50 85 PRO A CA 1
ATOM 624 C C . PRO A 1 85 ? 8.118 -7.741 -8.113 1.00 98.50 85 PRO A C 1
ATOM 626 O O . PRO A 1 85 ? 7.152 -7.050 -7.790 1.00 98.50 85 PRO A O 1
ATOM 629 N N . VAL A 1 86 ? 8.080 -8.593 -9.143 1.00 98.62 86 VAL A N 1
ATOM 630 C CA . VAL A 1 86 ? 6.931 -8.724 -10.045 1.00 98.62 86 VAL A CA 1
ATOM 631 C C . VAL A 1 86 ? 5.743 -9.297 -9.290 1.00 98.62 86 VAL A C 1
ATOM 633 O O . VAL A 1 86 ? 4.662 -8.704 -9.307 1.00 98.62 86 VAL A O 1
ATOM 636 N N . GLN A 1 87 ? 5.938 -10.404 -8.571 1.00 98.69 87 GLN A N 1
ATOM 637 C CA . GLN A 1 87 ? 4.873 -11.012 -7.777 1.00 98.69 87 GLN A CA 1
ATOM 638 C C . GLN A 1 87 ? 4.392 -10.071 -6.670 1.00 98.69 87 GLN A C 1
ATOM 640 O O . GLN A 1 87 ? 3.185 -9.876 -6.508 1.00 98.69 87 GLN A O 1
ATOM 645 N N . ASN A 1 88 ? 5.321 -9.463 -5.925 1.00 98.81 88 ASN A N 1
ATOM 646 C CA . ASN A 1 88 ? 4.995 -8.639 -4.766 1.00 98.81 88 ASN A CA 1
ATOM 647 C C . ASN A 1 88 ? 4.245 -7.360 -5.158 1.00 98.81 88 ASN A C 1
ATOM 649 O O . ASN A 1 88 ? 3.181 -7.084 -4.604 1.00 98.81 88 ASN A O 1
ATOM 653 N N . VAL A 1 89 ? 4.748 -6.613 -6.148 1.00 98.81 89 VAL A N 1
ATOM 654 C CA . VAL A 1 89 ? 4.122 -5.358 -6.589 1.00 98.81 89 VAL A CA 1
ATOM 655 C C . VAL A 1 89 ? 2.794 -5.628 -7.289 1.00 98.81 89 VAL A C 1
ATOM 657 O O . VAL A 1 89 ? 1.818 -4.915 -7.044 1.00 98.81 89 VAL A O 1
ATOM 660 N N . ASN A 1 90 ? 2.696 -6.686 -8.105 1.00 98.81 90 ASN A N 1
ATOM 661 C CA . ASN A 1 90 ? 1.427 -7.045 -8.736 1.00 98.81 90 ASN A CA 1
ATOM 662 C C . ASN A 1 90 ? 0.360 -7.411 -7.694 1.00 98.81 90 ASN A C 1
ATOM 664 O O . ASN A 1 90 ? -0.766 -6.913 -7.763 1.00 98.81 90 ASN A O 1
ATOM 668 N N . ALA A 1 91 ? 0.711 -8.249 -6.716 1.00 98.69 91 ALA A N 1
ATOM 669 C CA . ALA A 1 91 ? -0.202 -8.669 -5.660 1.00 98.69 91 ALA A CA 1
ATOM 670 C C . ALA A 1 91 ? -0.567 -7.519 -4.710 1.00 98.69 91 ALA A C 1
ATOM 672 O O . ALA A 1 91 ? -1.747 -7.348 -4.404 1.00 98.69 91 ALA A O 1
ATOM 673 N N . GLY A 1 92 ? 0.398 -6.699 -4.287 1.00 98.75 92 GLY A N 1
ATOM 674 C CA . GLY A 1 92 ? 0.147 -5.546 -3.419 1.00 98.75 92 GLY A CA 1
ATOM 675 C C . GLY A 1 92 ? -0.720 -4.485 -4.087 1.00 98.75 92 GLY A C 1
ATOM 676 O O . GLY A 1 92 ? -1.691 -4.020 -3.490 1.00 98.75 92 GLY A O 1
ATOM 677 N N . THR A 1 93 ? -0.476 -4.187 -5.365 1.00 98.81 93 THR A N 1
ATOM 678 C CA . THR A 1 93 ? -1.318 -3.254 -6.129 1.00 98.81 93 THR A CA 1
ATOM 679 C C . THR A 1 93 ? -2.736 -3.807 -6.317 1.00 98.81 93 THR A C 1
ATOM 681 O O . THR A 1 93 ? -3.718 -3.075 -6.162 1.00 98.81 93 THR A O 1
ATOM 684 N N . ARG A 1 94 ? -2.877 -5.119 -6.563 1.00 98.69 94 ARG A N 1
ATOM 685 C CA . ARG A 1 94 ? -4.186 -5.790 -6.606 1.00 98.69 94 ARG A CA 1
ATOM 686 C C . ARG A 1 94 ? -4.920 -5.703 -5.271 1.00 98.69 94 ARG A C 1
ATOM 688 O O . ARG A 1 94 ? -6.117 -5.429 -5.247 1.00 98.69 94 ARG A O 1
ATOM 695 N N . TYR A 1 95 ? -4.219 -5.939 -4.167 1.00 98.69 95 TYR A N 1
ATOM 696 C CA . TYR A 1 95 ? -4.805 -5.870 -2.833 1.00 98.69 95 TYR A CA 1
ATOM 697 C C . TYR A 1 95 ? -5.265 -4.448 -2.502 1.00 98.69 95 TYR A C 1
ATOM 699 O O . TYR A 1 95 ? -6.396 -4.254 -2.055 1.00 98.69 95 TYR A O 1
ATOM 707 N N . LEU A 1 96 ? -4.460 -3.436 -2.836 1.00 98.62 96 LEU A N 1
ATOM 708 C CA . LEU A 1 96 ? -4.855 -2.033 -2.714 1.00 98.62 96 LEU A CA 1
ATOM 709 C C . LEU A 1 96 ? -6.122 -1.723 -3.532 1.00 98.62 96 LEU A C 1
ATOM 711 O O . LEU A 1 96 ? -7.028 -1.061 -3.024 1.00 98.62 96 LEU A O 1
ATOM 715 N N . LYS A 1 97 ? -6.247 -2.269 -4.751 1.00 98.31 97 LYS A N 1
ATOM 716 C CA . LYS A 1 97 ? -7.469 -2.157 -5.569 1.00 98.31 97 LYS A CA 1
ATOM 717 C C . LYS A 1 97 ? -8.694 -2.767 -4.898 1.00 98.31 97 LYS A C 1
ATOM 719 O O . LYS A 1 97 ? -9.764 -2.150 -4.913 1.00 98.31 97 LYS A O 1
ATOM 724 N N . GLN A 1 98 ? -8.553 -3.949 -4.305 1.00 98.31 98 GLN A N 1
ATOM 725 C CA . GLN A 1 98 ? -9.634 -4.613 -3.571 1.00 98.31 98 GLN A CA 1
ATOM 726 C C . GLN A 1 98 ? -10.089 -3.766 -2.377 1.00 98.31 98 GLN A C 1
ATOM 728 O O . GLN A 1 98 ? -11.286 -3.536 -2.207 1.00 98.31 98 GLN A O 1
ATOM 733 N N . LEU A 1 99 ? -9.142 -3.235 -1.599 1.00 97.88 99 LEU A N 1
ATOM 734 C CA . LEU A 1 99 ? -9.437 -2.356 -0.467 1.00 97.88 99 LEU A CA 1
ATOM 735 C C . LEU A 1 99 ? -10.109 -1.055 -0.916 1.00 97.88 99 LEU A C 1
ATOM 737 O O . LEU A 1 99 ? -11.109 -0.647 -0.332 1.00 97.88 99 LEU A O 1
ATOM 741 N N . ASN A 1 100 ? -9.623 -0.426 -1.986 1.00 97.06 100 ASN A N 1
ATOM 742 C CA . ASN A 1 100 ? -10.230 0.795 -2.512 1.00 97.06 100 ASN A CA 1
ATOM 743 C C . ASN A 1 100 ? -11.662 0.562 -3.006 1.00 97.06 100 ASN A C 1
ATOM 745 O O . ASN A 1 100 ? -12.546 1.364 -2.724 1.00 97.06 100 ASN A O 1
ATOM 749 N N . SER A 1 101 ? -11.914 -0.569 -3.668 1.00 96.81 101 SER A N 1
ATOM 750 C CA . SER A 1 101 ? -13.266 -0.952 -4.098 1.00 96.81 101 SER A CA 1
ATOM 751 C C . SER A 1 101 ? -14.192 -1.207 -2.903 1.00 96.81 101 SER A C 1
ATOM 753 O O . SER A 1 101 ? -15.375 -0.895 -2.953 1.00 96.81 101 SER A O 1
ATOM 755 N N . GLN A 1 102 ? -13.650 -1.741 -1.806 1.00 96.00 102 GLN A N 1
ATOM 756 C CA . GLN A 1 102 ? -14.403 -2.045 -0.593 1.00 96.00 102 GLN A CA 1
ATOM 757 C C . GLN A 1 102 ? -14.724 -0.814 0.267 1.00 96.00 102 GLN A C 1
ATOM 759 O O . GLN A 1 102 ? -15.790 -0.765 0.875 1.00 96.00 102 GLN A O 1
ATOM 764 N N . PHE A 1 103 ? -13.805 0.147 0.370 1.00 94.88 103 PHE A N 1
ATOM 765 C CA . PHE A 1 103 ? -13.956 1.314 1.247 1.00 94.88 103 PHE A CA 1
ATOM 766 C C . PHE A 1 103 ? -14.325 2.610 0.506 1.00 94.88 103 PHE A C 1
ATOM 768 O O . PHE A 1 103 ? -14.607 3.621 1.151 1.00 94.88 103 PHE A O 1
ATOM 775 N N . GLY A 1 104 ? -14.326 2.592 -0.829 1.00 92.75 104 GLY A N 1
ATOM 776 C CA . GLY A 1 104 ? -14.811 3.669 -1.695 1.00 92.75 104 GLY A CA 1
ATOM 777 C C . GLY A 1 104 ? -13.891 4.886 -1.817 1.00 92.75 104 GLY A C 1
ATOM 778 O O . GLY A 1 104 ? -14.178 5.781 -2.607 1.00 92.75 104 GLY A O 1
ATOM 779 N N . ASN A 1 105 ? -12.795 4.951 -1.057 1.00 94.25 105 ASN A N 1
ATOM 780 C CA . ASN A 1 105 ? -11.803 6.017 -1.167 1.00 94.25 105 ASN A CA 1
ATOM 781 C C . ASN A 1 105 ? -10.395 5.534 -0.787 1.00 94.25 105 ASN A C 1
ATOM 783 O O . ASN A 1 105 ? -10.224 4.643 0.051 1.00 94.25 105 ASN A O 1
ATOM 787 N N . MET A 1 106 ? -9.385 6.171 -1.386 1.00 97.06 106 MET A N 1
ATOM 788 C CA . MET A 1 106 ? -7.985 5.779 -1.232 1.00 97.06 106 MET A CA 1
ATOM 789 C C . MET A 1 106 ? -7.443 5.961 0.198 1.00 97.06 106 MET A C 1
ATOM 791 O O . MET A 1 106 ? -6.752 5.055 0.660 1.00 97.06 106 MET A O 1
ATOM 795 N N . PRO A 1 107 ? -7.760 7.037 0.955 1.00 96.75 107 PRO A N 1
ATOM 796 C CA . PRO A 1 107 ? -7.326 7.148 2.348 1.00 96.75 107 PRO A CA 1
ATOM 797 C C . PRO A 1 107 ? -7.762 5.955 3.206 1.00 96.75 107 PRO A C 1
ATOM 799 O O . PRO A 1 107 ? -6.937 5.354 3.890 1.00 96.75 107 PRO A O 1
ATOM 802 N N . HIS A 1 108 ? -9.032 5.549 3.127 1.00 96.75 108 HIS A N 1
ATOM 803 C CA . HIS A 1 108 ? -9.511 4.359 3.828 1.00 96.75 108 HIS A CA 1
ATOM 804 C C . HIS A 1 108 ? -8.836 3.081 3.326 1.00 96.75 108 HIS A C 1
ATOM 806 O O . HIS A 1 108 ? -8.464 2.236 4.137 1.00 96.75 108 HIS A O 1
ATOM 812 N N . ALA A 1 109 ? -8.624 2.941 2.015 1.00 97.94 109 ALA A N 1
ATOM 813 C CA . ALA A 1 109 ? -7.904 1.796 1.467 1.00 97.94 109 ALA A CA 1
ATOM 814 C C . ALA A 1 109 ? -6.494 1.671 2.063 1.00 97.94 109 ALA A C 1
ATOM 816 O O . ALA A 1 109 ? -6.112 0.595 2.509 1.00 97.94 109 ALA A O 1
ATOM 817 N N . LEU A 1 110 ? -5.755 2.779 2.144 1.00 98.19 110 LEU A N 1
ATOM 818 C CA . LEU A 1 110 ? -4.407 2.834 2.710 1.00 98.19 110 LEU A CA 1
ATOM 819 C C . LEU A 1 110 ? -4.395 2.573 4.224 1.00 98.19 110 LEU A C 1
ATOM 821 O O . LEU A 1 110 ? -3.556 1.815 4.705 1.00 98.19 110 LEU A O 1
ATOM 825 N N . TYR A 1 111 ? -5.354 3.114 4.983 1.00 97.75 111 TYR A N 1
ATOM 826 C CA . TYR A 1 111 ? -5.493 2.766 6.402 1.00 97.75 111 TYR A CA 1
ATOM 827 C C . TYR A 1 111 ? -5.801 1.277 6.598 1.00 97.75 111 TYR A C 1
ATOM 829 O O . TYR A 1 111 ? -5.230 0.645 7.484 1.00 97.75 111 TYR A O 1
ATOM 837 N N . ALA A 1 112 ? -6.669 0.691 5.767 1.00 97.50 112 ALA A N 1
ATOM 838 C CA . ALA A 1 112 ? -6.956 -0.741 5.799 1.00 97.50 112 ALA A CA 1
ATOM 839 C C . ALA A 1 112 ? -5.762 -1.593 5.349 1.00 97.50 112 ALA A C 1
ATOM 841 O O . ALA A 1 112 ? -5.609 -2.711 5.837 1.00 97.50 112 ALA A O 1
ATOM 842 N N . TYR A 1 113 ? -4.929 -1.079 4.443 1.00 97.88 113 TYR A N 1
ATOM 843 C CA . TYR A 1 113 ? -3.716 -1.747 3.982 1.00 97.88 113 TYR A CA 1
ATOM 844 C C . TYR A 1 113 ? -2.716 -1.883 5.135 1.00 97.88 113 TYR A C 1
ATOM 846 O O . TYR A 1 113 ? -2.272 -2.988 5.429 1.00 97.88 113 TYR A O 1
ATOM 854 N N . ASN A 1 114 ? -2.450 -0.783 5.849 1.00 97.69 114 ASN A N 1
ATOM 855 C CA . ASN A 1 114 ? -1.511 -0.749 6.972 1.00 97.69 114 ASN A CA 1
ATOM 856 C C . ASN A 1 114 ? -2.047 -1.437 8.238 1.00 97.69 114 ASN A C 1
ATOM 858 O O . ASN A 1 114 ? -1.333 -2.191 8.892 1.00 97.69 114 ASN A O 1
ATOM 862 N N . TRP A 1 115 ? -3.301 -1.169 8.608 1.00 96.62 115 TRP A N 1
ATOM 863 C CA . TRP A 1 115 ? -3.850 -1.588 9.902 1.00 96.62 115 TRP A CA 1
ATOM 864 C C . TRP A 1 115 ? -4.770 -2.805 9.822 1.00 96.62 115 TRP A C 1
ATOM 866 O O . TRP A 1 115 ? -5.205 -3.328 10.846 1.00 96.62 115 TRP A O 1
ATOM 876 N N . GLY A 1 116 ? -5.078 -3.276 8.616 1.00 95.81 116 GLY A N 1
ATOM 877 C CA . GLY A 1 116 ? -6.003 -4.373 8.366 1.00 95.81 116 GLY A CA 1
ATOM 878 C C . GLY A 1 116 ? -7.458 -3.912 8.226 1.00 95.81 116 GLY A C 1
ATOM 879 O O . GLY A 1 116 ? -7.986 -3.139 9.031 1.00 95.81 116 GLY A O 1
ATOM 880 N N . MET A 1 117 ? -8.153 -4.462 7.223 1.00 95.00 117 MET A N 1
ATOM 881 C CA . MET A 1 117 ? -9.542 -4.103 6.897 1.00 95.00 117 MET A CA 1
ATOM 882 C C . MET A 1 117 ? -10.521 -4.297 8.066 1.00 95.00 117 MET A C 1
ATOM 884 O O . MET A 1 117 ? -11.452 -3.511 8.229 1.00 95.00 117 MET A O 1
ATOM 888 N N . GLY A 1 118 ? -10.315 -5.323 8.901 1.00 95.06 118 GLY A N 1
ATOM 889 C CA . GLY A 1 118 ? -11.169 -5.597 10.059 1.00 95.06 118 GLY A CA 1
ATOM 890 C C . GLY A 1 118 ? -11.082 -4.494 11.112 1.00 95.06 118 GLY A C 1
ATOM 891 O O . GLY A 1 118 ? -12.108 -4.049 11.626 1.00 95.06 118 GLY A O 1
ATOM 892 N N . ASN A 1 119 ? -9.871 -3.989 11.361 1.00 96.94 119 ASN A N 1
ATOM 893 C CA . ASN A 1 119 ? -9.647 -2.891 12.293 1.00 96.94 119 ASN A CA 1
ATOM 894 C C . ASN A 1 119 ? -10.263 -1.589 11.785 1.00 96.94 119 ASN A C 1
ATOM 896 O O . ASN A 1 119 ? -10.945 -0.910 12.552 1.00 96.94 119 ASN A O 1
ATOM 900 N N . LEU A 1 120 ? -10.097 -1.277 10.494 1.00 96.75 120 LEU A N 1
ATOM 901 C CA . LEU A 1 120 ? -10.730 -0.095 9.918 1.00 96.75 120 LEU A CA 1
ATOM 902 C C . LEU A 1 120 ? -12.261 -0.196 9.962 1.00 96.75 120 LEU A C 1
ATOM 904 O O . LEU A 1 120 ? -12.918 0.762 10.352 1.00 96.75 120 LEU A O 1
ATOM 908 N N . ARG A 1 121 ? -12.849 -1.356 9.639 1.00 96.75 121 ARG A N 1
ATOM 909 C CA . ARG A 1 121 ? -14.304 -1.570 9.757 1.00 96.75 121 ARG A CA 1
ATOM 910 C C . ARG A 1 121 ? -14.800 -1.356 11.185 1.00 96.75 121 ARG A C 1
ATOM 912 O O . ARG A 1 121 ? -15.812 -0.691 11.373 1.00 96.75 121 ARG A O 1
ATOM 919 N N . ALA A 1 122 ? -14.110 -1.913 12.179 1.00 96.75 122 ALA A N 1
ATOM 920 C CA . ALA A 1 122 ? -14.458 -1.718 13.584 1.00 96.75 122 ALA A CA 1
ATOM 921 C C . ALA A 1 122 ? -14.345 -0.241 13.996 1.00 96.75 122 ALA A C 1
ATOM 923 O O . ALA A 1 122 ? -15.197 0.268 14.722 1.00 96.75 122 ALA A O 1
ATOM 924 N N . TYR A 1 123 ? -13.335 0.465 13.481 1.00 96.31 123 TYR A N 1
ATOM 925 C CA . TYR A 1 123 ? -13.152 1.893 13.723 1.00 96.31 123 TYR A CA 1
ATOM 926 C C . TYR A 1 123 ? -14.270 2.741 13.115 1.00 96.31 123 TYR A C 1
ATOM 928 O O . TYR A 1 123 ? -14.887 3.537 13.815 1.00 96.31 123 TYR A O 1
ATOM 936 N N . LEU A 1 124 ? -14.611 2.504 11.847 1.00 93.75 124 LEU A N 1
ATOM 937 C CA . LEU A 1 124 ? -15.714 3.189 11.165 1.00 93.75 124 LEU A CA 1
ATOM 938 C C . LEU A 1 124 ? -17.079 2.906 11.816 1.00 93.75 124 LEU A C 1
ATOM 940 O O . LEU A 1 124 ? -17.962 3.755 11.774 1.00 93.75 124 LEU A O 1
ATOM 944 N N . LYS A 1 125 ? -17.248 1.735 12.443 1.00 95.81 125 LYS A N 1
ATOM 945 C CA . LYS A 1 125 ? -18.442 1.372 13.229 1.00 95.81 125 LYS A CA 1
ATOM 946 C C . LYS A 1 125 ? -18.425 1.905 14.667 1.00 95.81 125 LYS A C 1
ATOM 948 O O . LYS A 1 125 ? -19.384 1.683 15.398 1.00 95.81 125 LYS A O 1
ATOM 953 N N . GLY A 1 126 ? -17.336 2.530 15.112 1.00 95.31 126 GLY A N 1
ATOM 954 C CA . GLY A 1 126 ? -17.167 3.006 16.488 1.00 95.31 126 GLY A CA 1
ATOM 955 C C . GLY A 1 126 ? -16.907 1.913 17.535 1.00 95.31 126 GLY A C 1
ATOM 956 O O . GLY A 1 126 ? -16.725 2.236 18.709 1.00 95.31 126 GLY A O 1
ATOM 957 N N . THR A 1 127 ? -16.830 0.633 17.147 1.00 96.00 127 THR A N 1
ATOM 958 C CA . THR A 1 127 ? -16.518 -0.477 18.070 1.00 96.00 127 THR A CA 1
ATOM 959 C C . THR A 1 127 ? -15.031 -0.546 18.417 1.00 96.00 127 THR A C 1
ATOM 961 O O . THR A 1 127 ? -14.660 -1.109 19.444 1.00 96.00 127 THR A O 1
ATOM 964 N N . LYS A 1 128 ? -14.170 0.080 17.605 1.00 95.00 128 LYS A N 1
ATOM 965 C CA . LYS A 1 128 ? -12.758 0.322 17.918 1.00 95.00 128 LYS A CA 1
ATOM 966 C C . LYS A 1 128 ? -12.480 1.820 17.929 1.00 95.00 128 LYS A C 1
ATOM 968 O O . LYS A 1 128 ? -12.539 2.465 16.896 1.00 95.00 128 LYS A O 1
ATOM 973 N N . LYS A 1 129 ? -12.153 2.388 19.090 1.00 92.00 129 LYS A N 1
ATOM 974 C CA . LYS A 1 129 ? -12.069 3.854 19.240 1.00 92.00 129 LYS A CA 1
ATOM 975 C C . LYS A 1 129 ? -10.724 4.460 18.849 1.00 92.00 129 LYS A C 1
ATOM 977 O O . LYS A 1 129 ? -10.669 5.623 18.469 1.00 92.00 129 LYS A O 1
ATOM 982 N N . VAL A 1 130 ? -9.639 3.693 18.959 1.00 93.12 130 VAL A N 1
ATOM 983 C CA . VAL A 1 130 ? -8.275 4.218 18.815 1.00 93.12 130 VAL A CA 1
ATOM 984 C C . VAL A 1 130 ? -7.589 3.582 17.616 1.00 93.12 130 VAL A C 1
ATOM 986 O O . VAL A 1 130 ? -7.406 2.364 17.555 1.00 93.12 130 VAL A O 1
ATOM 989 N N . MET A 1 131 ? -7.197 4.434 16.674 1.00 94.62 131 MET A N 1
ATOM 990 C CA . MET A 1 131 ? -6.287 4.093 15.587 1.00 94.62 131 MET A CA 1
ATOM 991 C C . MET A 1 131 ? -4.841 4.313 16.065 1.00 94.62 131 MET A C 1
ATOM 993 O O . MET A 1 131 ? -4.570 5.372 16.633 1.00 94.62 131 MET A O 1
ATOM 997 N N . PRO A 1 132 ? -3.903 3.370 15.863 1.00 94.69 132 PRO A N 1
ATOM 998 C CA . PRO A 1 132 ? -2.501 3.557 16.223 1.00 94.69 132 PRO A CA 1
ATOM 999 C C . PRO A 1 132 ? -1.893 4.789 15.553 1.00 94.69 132 PRO A C 1
ATOM 1001 O O . PRO A 1 132 ? -2.219 5.098 14.407 1.00 94.69 132 PRO A O 1
ATOM 1004 N N . ARG A 1 133 ? -0.964 5.462 16.243 1.00 94.19 133 ARG A N 1
ATOM 1005 C CA . ARG A 1 133 ? -0.265 6.648 15.717 1.00 94.19 133 ARG A CA 1
ATOM 1006 C C . ARG A 1 133 ? 0.423 6.366 14.379 1.00 94.19 133 ARG A C 1
ATOM 1008 O O . ARG A 1 133 ? 0.347 7.187 13.475 1.00 94.19 133 ARG A O 1
ATOM 1015 N N . GLU A 1 134 ? 1.030 5.188 14.235 1.00 90.62 134 GLU A N 1
ATOM 1016 C CA . GLU A 1 134 ? 1.639 4.747 12.975 1.00 90.62 134 GLU A CA 1
ATOM 1017 C C . GLU A 1 134 ? 0.635 4.764 11.817 1.00 90.62 134 GLU A C 1
ATOM 1019 O O . GLU A 1 134 ? 0.910 5.346 10.768 1.00 90.62 134 GLU A O 1
ATOM 1024 N N . THR A 1 135 ? -0.550 4.190 12.034 1.00 94.56 135 THR A N 1
ATOM 1025 C CA . THR A 1 135 ? -1.622 4.159 11.040 1.00 94.56 135 THR A CA 1
ATOM 1026 C C . THR A 1 135 ? -2.134 5.560 10.734 1.00 94.56 135 THR A C 1
ATOM 1028 O O . THR A 1 135 ? -2.298 5.883 9.564 1.00 94.56 135 THR A O 1
ATOM 1031 N N . GLN A 1 136 ? -2.323 6.421 11.741 1.00 93.38 136 GLN A N 1
ATOM 1032 C CA . GLN A 1 136 ? -2.757 7.811 11.527 1.00 93.38 136 GLN A CA 1
ATOM 1033 C C . GLN A 1 136 ? -1.786 8.584 10.616 1.00 93.38 136 GLN A C 1
ATOM 1035 O O . GLN A 1 136 ? -2.219 9.339 9.745 1.00 93.38 136 GLN A O 1
ATOM 1040 N N . GLU A 1 137 ? -0.479 8.362 10.781 1.00 95.31 137 GLU A N 1
ATOM 1041 C CA . GLU A 1 137 ? 0.580 8.998 9.988 1.00 95.31 137 GLU A CA 1
ATOM 1042 C C . GLU A 1 137 ? 0.810 8.357 8.612 1.00 95.31 137 GLU A C 1
ATOM 1044 O O . GLU A 1 137 ? 1.502 8.939 7.773 1.00 95.31 137 GLU A O 1
ATOM 1049 N N . TYR A 1 138 ? 0.255 7.171 8.362 1.00 96.75 138 TYR A N 1
ATOM 1050 C CA . TYR A 1 138 ? 0.524 6.389 7.157 1.00 96.75 138 TYR A CA 1
ATOM 1051 C C . TYR A 1 1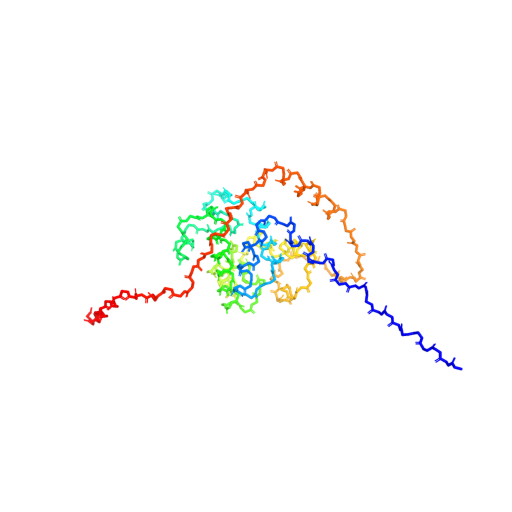38 ? 0.081 7.118 5.878 1.00 96.75 138 TYR A C 1
ATOM 1053 O O . TYR A 1 138 ? 0.890 7.330 4.973 1.00 96.75 138 TYR A O 1
ATOM 1061 N N . VAL A 1 139 ? -1.172 7.586 5.829 1.00 97.31 139 VAL A N 1
ATOM 1062 C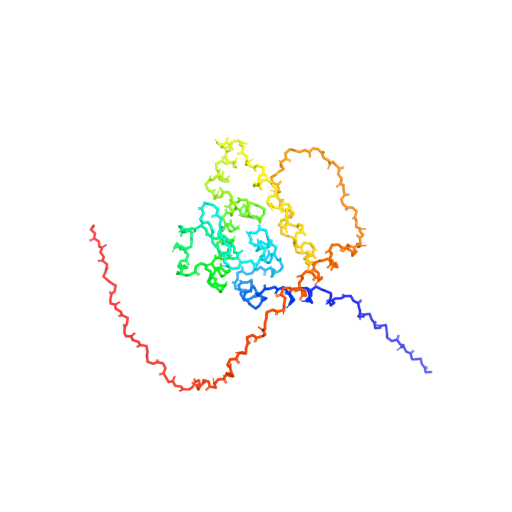 CA . VAL A 1 139 ? -1.717 8.314 4.667 1.00 97.31 139 VAL A CA 1
ATOM 1063 C C . VAL A 1 139 ? -1.000 9.651 4.426 1.00 97.31 139 VAL A C 1
ATOM 1065 O O . VAL A 1 139 ? -0.578 9.876 3.290 1.00 97.31 139 VAL A O 1
ATOM 1068 N N . PRO A 1 140 ? -0.783 10.520 5.439 1.00 96.19 140 PRO A N 1
ATOM 1069 C CA . PRO A 1 140 ? 0.001 11.744 5.259 1.00 96.19 140 PRO A CA 1
ATOM 1070 C C . PRO A 1 140 ? 1.404 11.507 4.684 1.00 96.19 140 PRO A C 1
ATOM 1072 O O . PRO A 1 140 ? 1.832 12.249 3.801 1.00 96.19 140 PRO A O 1
ATOM 1075 N N . LYS A 1 141 ? 2.108 10.457 5.133 1.00 97.19 141 LYS A N 1
ATOM 1076 C CA . LYS A 1 141 ? 3.446 10.119 4.620 1.00 97.19 141 LYS A CA 1
ATOM 1077 C C . LYS A 1 141 ? 3.409 9.690 3.151 1.00 97.19 141 LYS A C 1
ATOM 1079 O O . LYS A 1 141 ? 4.227 10.159 2.367 1.00 97.19 141 LYS A O 1
ATOM 1084 N N . ILE A 1 142 ? 2.440 8.866 2.752 1.00 98.00 142 ILE A N 1
ATOM 1085 C CA . ILE A 1 142 ? 2.277 8.467 1.343 1.00 98.00 142 ILE A CA 1
ATOM 1086 C C . ILE A 1 142 ? 1.920 9.673 0.473 1.00 98.00 142 ILE A C 1
ATOM 1088 O O . ILE A 1 142 ? 2.494 9.840 -0.600 1.00 98.00 142 ILE A O 1
ATOM 1092 N N . ALA A 1 143 ? 1.032 10.553 0.940 1.00 96.19 143 ALA A N 1
ATOM 1093 C CA . ALA A 1 143 ? 0.700 11.783 0.225 1.00 96.19 143 ALA A CA 1
ATOM 1094 C C . ALA A 1 143 ? 1.933 12.683 0.028 1.00 96.19 143 ALA A C 1
ATOM 1096 O O . ALA A 1 143 ? 2.113 13.269 -1.040 1.00 96.19 143 ALA A O 1
ATOM 1097 N N . GLN A 1 144 ? 2.810 12.756 1.035 1.00 96.06 144 GLN A N 1
ATOM 1098 C CA . GLN A 1 144 ? 4.074 13.481 0.941 1.00 96.06 144 GLN A CA 1
ATOM 1099 C C . GLN A 1 144 ? 5.015 12.859 -0.099 1.00 96.06 144 GLN A C 1
ATOM 1101 O O . GLN A 1 144 ? 5.533 13.591 -0.940 1.00 96.06 144 GLN A O 1
ATOM 1106 N N . PHE A 1 145 ? 5.217 11.536 -0.086 1.00 96.50 145 PHE A N 1
ATOM 1107 C CA . PHE A 1 145 ? 6.033 10.857 -1.100 1.00 96.50 145 PHE A CA 1
ATOM 1108 C C . PHE A 1 145 ? 5.465 11.043 -2.509 1.00 96.50 145 PHE A C 1
ATOM 1110 O O . PHE A 1 145 ? 6.199 11.426 -3.414 1.00 96.50 145 PHE A O 1
ATOM 1117 N N . TYR A 1 146 ? 4.151 10.881 -2.676 1.00 96.12 146 TYR A N 1
ATOM 1118 C CA . TYR A 1 146 ? 3.465 11.087 -3.950 1.00 96.12 146 TYR A CA 1
ATOM 1119 C C . TYR A 1 146 ? 3.701 12.496 -4.506 1.00 96.12 146 TYR A C 1
ATOM 1121 O O . TYR A 1 146 ? 4.094 12.655 -5.662 1.00 96.12 146 TYR A O 1
ATOM 1129 N N . LYS A 1 147 ? 3.541 13.524 -3.661 1.00 94.50 147 LYS A N 1
ATOM 1130 C CA . LYS A 1 147 ? 3.821 14.915 -4.034 1.00 94.50 147 LYS A CA 1
ATOM 1131 C C . LYS A 1 147 ? 5.299 15.131 -4.369 1.00 94.50 147 LYS A C 1
ATOM 1133 O O . LYS A 1 147 ? 5.596 15.809 -5.347 1.00 94.50 147 LYS A O 1
ATOM 1138 N N . ASN A 1 148 ? 6.218 14.562 -3.587 1.00 93.31 148 ASN A N 1
ATOM 1139 C CA . ASN A 1 148 ? 7.660 14.684 -3.826 1.00 93.31 148 ASN A CA 1
ATOM 1140 C C . ASN A 1 148 ? 8.088 14.039 -5.151 1.00 93.31 148 ASN A C 1
ATOM 1142 O O . ASN A 1 148 ? 9.019 14.524 -5.784 1.00 93.31 148 ASN A O 1
ATOM 1146 N N . TYR A 1 149 ? 7.396 12.989 -5.597 1.00 92.62 149 TYR A N 1
ATOM 1147 C CA . TYR A 1 149 ? 7.621 12.411 -6.919 1.00 92.62 149 TYR A CA 1
ATOM 1148 C C . TYR A 1 149 ? 6.948 13.187 -8.066 1.00 92.62 149 TYR A C 1
ATOM 1150 O O . TYR A 1 149 ? 7.075 12.797 -9.222 1.00 92.62 149 TYR A O 1
ATOM 1158 N N . GLY A 1 150 ? 6.252 14.292 -7.777 1.00 89.88 150 GLY A N 1
ATOM 1159 C CA . GLY A 1 150 ? 5.573 15.118 -8.780 1.00 89.88 150 GLY A CA 1
ATOM 1160 C C . GLY A 1 150 ? 4.150 14.664 -9.118 1.00 89.88 150 GLY A C 1
ATOM 1161 O O . GLY A 1 150 ? 3.611 15.072 -10.148 1.00 89.88 150 GLY A O 1
ATOM 1162 N N . GLY A 1 151 ? 3.543 13.829 -8.271 1.00 91.31 151 GLY A N 1
ATOM 1163 C CA . GLY A 1 151 ? 2.165 13.377 -8.419 1.00 91.31 151 GLY A CA 1
ATOM 1164 C C . GLY A 1 151 ? 1.150 14.507 -8.219 1.00 91.31 151 GLY A C 1
ATOM 1165 O O . GLY A 1 151 ? 1.266 15.315 -7.294 1.00 91.31 151 GLY A O 1
ATOM 1166 N N . SER A 1 152 ? 0.132 14.549 -9.079 1.00 88.50 152 SER A N 1
ATOM 1167 C CA . SER A 1 152 ? -0.917 15.585 -9.100 1.00 88.50 152 SER A CA 1
ATOM 1168 C C . SER A 1 152 ? -2.347 15.026 -9.040 1.00 88.50 152 SER A C 1
ATOM 1170 O O . SER A 1 152 ? -3.314 15.787 -9.041 1.00 88.50 152 SER A O 1
ATOM 1172 N N . GLY A 1 153 ? -2.498 13.702 -8.962 1.00 85.88 153 GLY A N 1
ATOM 1173 C CA . GLY A 1 153 ? -3.779 13.008 -8.898 1.00 85.88 153 GLY A CA 1
ATOM 1174 C C . GLY A 1 153 ? -4.525 13.223 -7.580 1.00 85.88 153 GLY A C 1
ATOM 1175 O O . GLY A 1 153 ? -3.938 13.321 -6.499 1.00 85.88 153 GLY A O 1
ATOM 1176 N N . ASN A 1 154 ? -5.856 13.242 -7.660 1.00 90.25 154 ASN A N 1
ATOM 1177 C CA . ASN A 1 154 ? -6.736 13.431 -6.507 1.00 90.25 154 ASN A CA 1
ATOM 1178 C C . ASN A 1 154 ? -6.982 12.117 -5.738 1.00 90.25 154 ASN A C 1
ATOM 1180 O O . ASN A 1 154 ? -8.104 11.620 -5.666 1.00 90.25 154 ASN A O 1
ATOM 1184 N N . TYR A 1 155 ? -5.927 11.537 -5.165 1.00 92.25 155 TYR A N 1
ATOM 1185 C CA . TYR A 1 155 ? -6.048 10.346 -4.313 1.00 92.25 155 TYR A CA 1
ATOM 1186 C C . TYR A 1 155 ? -6.405 10.693 -2.867 1.00 92.25 155 TYR A C 1
ATOM 1188 O O . TYR A 1 155 ? -7.089 9.932 -2.194 1.00 92.25 155 TYR A O 1
ATOM 1196 N N . PHE A 1 156 ? -5.962 11.850 -2.379 1.00 91.25 156 PHE A N 1
ATOM 1197 C CA . PHE A 1 156 ? -6.000 12.181 -0.951 1.00 91.25 156 PHE A CA 1
ATOM 1198 C C . PHE A 1 156 ? -7.088 13.195 -0.576 1.00 91.25 156 PHE A C 1
ATOM 1200 O O . PHE A 1 156 ? -7.150 13.611 0.575 1.00 91.25 156 PHE A O 1
ATOM 1207 N N . GLY A 1 157 ? -7.952 13.583 -1.522 1.00 72.12 157 GLY A N 1
ATOM 1208 C CA . GLY A 1 157 ? -9.056 14.520 -1.285 1.00 72.12 157 GLY A CA 1
ATOM 1209 C C . GLY A 1 157 ? -10.281 13.920 -0.583 1.00 72.12 157 GLY A C 1
ATOM 1210 O O . GLY A 1 157 ? -11.193 14.661 -0.229 1.00 72.12 157 GLY A O 1
ATOM 1211 N N . GLY A 1 158 ? -10.327 12.596 -0.381 1.00 60.84 158 GLY A N 1
ATOM 1212 C CA . GLY A 1 158 ? -11.369 11.941 0.421 1.00 60.84 158 GLY A CA 1
ATOM 1213 C C . GLY A 1 158 ? -11.257 12.273 1.914 1.00 60.84 158 GLY A C 1
ATOM 1214 O O . GLY A 1 158 ? -10.272 12.866 2.345 1.00 60.84 158 GLY A O 1
ATOM 1215 N N . ASN A 1 159 ? -12.245 11.864 2.720 1.00 55.16 159 ASN A N 1
ATOM 1216 C CA . ASN A 1 159 ? -12.217 12.016 4.181 1.00 55.16 159 ASN A CA 1
ATOM 1217 C C . ASN A 1 159 ? -10.990 11.303 4.784 1.00 55.16 159 ASN A C 1
ATOM 1219 O O . ASN A 1 159 ? -11.054 10.136 5.164 1.00 55.16 159 ASN A O 1
ATOM 1223 N N . VAL A 1 160 ? -9.859 12.002 4.884 1.00 59.91 160 VAL A N 1
ATOM 1224 C CA . VAL A 1 160 ? -8.720 11.572 5.694 1.00 59.91 160 VAL A CA 1
ATOM 1225 C C . VAL A 1 160 ? -9.216 11.563 7.132 1.00 59.91 160 VAL A C 1
ATOM 1227 O O . VAL A 1 160 ? -9.646 12.601 7.642 1.00 59.91 160 VAL A O 1
ATOM 1230 N N . ILE A 1 161 ? -9.211 10.391 7.770 1.00 57.31 161 ILE A N 1
ATOM 1231 C CA . ILE A 1 161 ? -9.587 10.261 9.177 1.00 57.31 161 ILE A CA 1
ATOM 1232 C C . ILE A 1 161 ? -8.632 11.150 9.969 1.00 57.31 161 ILE A C 1
ATOM 1234 O O . ILE A 1 161 ? -7.446 10.851 10.103 1.00 57.31 161 ILE A O 1
ATOM 1238 N N . LYS A 1 162 ? -9.144 12.299 10.420 1.00 46.22 162 LYS A N 1
ATOM 1239 C CA . LYS A 1 162 ? -8.353 13.299 11.128 1.00 46.22 162 LYS A CA 1
ATOM 1240 C C . LYS A 1 162 ? -7.931 12.701 12.465 1.00 46.22 162 LYS A C 1
ATOM 1242 O O . LYS A 1 162 ? -8.734 12.624 13.391 1.00 46.22 162 LYS A O 1
ATOM 1247 N N . GLY A 1 163 ? -6.665 12.300 12.566 1.00 36.34 163 GLY A N 1
ATOM 1248 C CA . GLY A 1 163 ? -5.987 12.253 13.855 1.00 36.34 163 GLY A CA 1
ATOM 1249 C C . GLY A 1 163 ? -6.084 13.649 14.463 1.00 36.34 163 GLY A C 1
ATOM 1250 O O . GLY A 1 163 ? -5.817 14.644 13.787 1.00 36.34 163 GLY A O 1
ATOM 1251 N N . THR A 1 164 ? -6.571 13.747 15.694 1.00 33.69 164 THR A N 1
ATOM 1252 C CA . THR A 1 164 ? -6.706 15.018 16.404 1.00 33.69 164 THR A CA 1
ATOM 1253 C C . THR A 1 164 ? -5.362 15.739 16.429 1.00 33.69 164 THR A C 1
ATOM 1255 O O . THR A 1 164 ? -4.422 15.218 17.019 1.00 33.69 164 THR A O 1
ATOM 1258 N N . ASN A 1 165 ? -5.281 16.900 15.772 1.00 32.28 165 ASN A N 1
ATOM 1259 C CA . ASN A 1 165 ? -4.662 18.131 16.267 1.00 32.28 165 ASN A CA 1
ATOM 1260 C C . ASN A 1 165 ? -5.033 19.302 15.345 1.00 32.28 165 ASN A C 1
ATOM 1262 O O . ASN A 1 165 ? -4.924 19.225 14.122 1.00 32.28 165 ASN A O 1
ATOM 1266 N N . ASN A 1 166 ? -5.506 20.379 15.969 1.00 36.91 166 ASN A N 1
ATOM 1267 C CA . ASN A 1 166 ? -5.819 21.656 15.345 1.00 36.91 166 ASN A CA 1
ATOM 1268 C C . ASN A 1 166 ? -4.587 22.238 14.639 1.00 36.91 166 ASN A C 1
ATOM 1270 O O . ASN A 1 166 ? -3.579 22.511 15.282 1.00 36.91 166 ASN A O 1
ATOM 1274 N N . ALA A 1 167 ? -4.714 22.491 13.340 1.00 28.05 167 ALA A N 1
ATOM 1275 C CA . ALA A 1 167 ? -4.009 23.558 12.643 1.00 28.05 167 ALA A CA 1
ATOM 1276 C C . ALA A 1 167 ? -4.826 23.923 11.397 1.00 28.05 167 ALA A C 1
ATOM 1278 O O . ALA A 1 167 ? -4.735 23.290 10.345 1.00 28.05 167 ALA A O 1
ATOM 1279 N N . GLN A 1 168 ? -5.687 24.930 11.539 1.00 31.06 168 GLN A N 1
ATOM 1280 C CA . GLN A 1 168 ? -6.227 25.688 10.421 1.00 31.06 168 GLN A CA 1
ATOM 1281 C C . GLN A 1 168 ? -5.052 26.251 9.608 1.00 31.06 168 GLN A C 1
ATOM 1283 O O . GLN A 1 168 ? -4.336 27.137 10.063 1.00 31.06 168 GLN A O 1
ATOM 1288 N N . GLY A 1 169 ? -4.858 25.732 8.399 1.00 26.00 169 GLY A N 1
ATOM 1289 C CA . GLY A 1 169 ? -3.847 26.209 7.464 1.00 26.00 169 GLY A CA 1
ATOM 1290 C C . GLY A 1 169 ? -4.247 25.851 6.041 1.00 26.00 169 GLY A C 1
ATOM 1291 O O . GLY A 1 169 ? -3.991 24.749 5.568 1.00 26.00 169 GLY A O 1
ATOM 1292 N N . LYS A 1 170 ? -4.921 26.787 5.371 1.00 30.70 170 LYS A N 1
ATOM 1293 C CA . LYS A 1 170 ? -5.181 26.784 3.925 1.00 30.70 170 LYS A CA 1
ATOM 1294 C C . LYS A 1 170 ? -3.847 26.585 3.179 1.00 30.70 170 LYS A C 1
ATOM 1296 O O . LYS A 1 170 ? -2.957 27.409 3.386 1.00 30.70 170 LYS A O 1
ATOM 1301 N N . PRO A 1 171 ? -3.660 25.567 2.318 1.00 31.72 171 PRO A N 1
ATOM 1302 C CA . PRO A 1 171 ? -2.410 25.456 1.583 1.00 31.72 171 PRO A CA 1
ATOM 1303 C C . PRO A 1 171 ? -2.425 26.443 0.415 1.00 31.72 171 PRO A C 1
ATOM 1305 O O . PRO A 1 171 ? -3.210 26.324 -0.526 1.00 31.72 171 PRO A O 1
ATOM 1308 N N . ALA A 1 172 ? -1.562 27.448 0.535 1.00 26.28 172 ALA A N 1
ATOM 1309 C CA . ALA A 1 172 ? -1.216 28.385 -0.514 1.00 26.28 172 ALA A CA 1
ATOM 1310 C C . ALA A 1 172 ? -0.557 27.658 -1.696 1.00 26.28 172 ALA A C 1
ATOM 1312 O O . ALA A 1 172 ? 0.295 26.782 -1.534 1.00 26.28 172 ALA A O 1
ATOM 1313 N N . THR A 1 173 ? -0.984 28.050 -2.888 1.00 35.97 173 THR A N 1
ATOM 1314 C CA . THR A 1 173 ? -0.428 27.669 -4.179 1.00 35.97 173 THR A CA 1
ATOM 1315 C C . THR A 1 173 ? 0.879 28.427 -4.396 1.00 35.97 173 THR A C 1
ATOM 1317 O O . THR A 1 173 ? 0.835 29.618 -4.673 1.00 35.97 173 THR A O 1
ATOM 1320 N N . THR A 1 174 ? 2.028 27.758 -4.316 1.00 27.92 174 THR A N 1
ATOM 1321 C CA . THR A 1 174 ? 3.250 28.187 -5.019 1.00 27.92 174 THR A CA 1
ATOM 1322 C C . THR A 1 174 ? 4.241 27.033 -5.121 1.00 27.92 174 THR A C 1
ATOM 1324 O O . THR A 1 174 ? 4.457 26.276 -4.174 1.00 27.92 174 THR A O 1
ATOM 1327 N N . ALA A 1 175 ? 4.808 26.886 -6.316 1.00 35.41 175 ALA A N 1
ATOM 1328 C CA . ALA A 1 175 ? 5.870 25.951 -6.636 1.00 35.41 175 ALA A CA 1
ATOM 1329 C C . ALA A 1 175 ? 7.120 26.266 -5.801 1.00 35.41 175 ALA A C 1
ATOM 1331 O O . ALA A 1 175 ? 7.656 27.368 -5.872 1.00 35.41 175 ALA A O 1
ATOM 1332 N N . ILE A 1 176 ? 7.581 25.285 -5.030 1.00 32.06 176 ILE A N 1
ATOM 1333 C CA . ILE A 1 176 ? 8.929 25.255 -4.468 1.00 32.06 176 ILE A CA 1
ATOM 1334 C C . ILE A 1 176 ? 9.493 23.894 -4.865 1.00 32.06 176 ILE A C 1
ATOM 1336 O O . ILE A 1 176 ? 9.070 22.868 -4.326 1.00 32.06 176 ILE A O 1
ATOM 1340 N N . GLU A 1 177 ? 10.418 23.877 -5.828 1.00 37.12 177 GLU A N 1
ATOM 1341 C CA . GLU A 1 177 ? 11.369 22.772 -5.956 1.00 37.12 177 GLU A CA 1
ATOM 1342 C C . GLU A 1 177 ? 12.151 22.724 -4.645 1.00 37.12 177 GLU A C 1
ATOM 1344 O O . GLU A 1 177 ? 12.973 23.589 -4.348 1.00 37.12 177 GLU A O 1
ATOM 1349 N N . ASN A 1 178 ? 11.799 21.765 -3.793 1.00 42.78 178 ASN A N 1
ATOM 1350 C CA . ASN A 1 178 ? 12.385 21.662 -2.471 1.00 42.78 178 ASN A CA 1
ATOM 1351 C C . ASN A 1 178 ? 13.724 20.917 -2.544 1.00 42.78 178 ASN A C 1
ATOM 1353 O O . ASN A 1 178 ? 13.901 19.944 -3.273 1.00 42.78 178 ASN A O 1
ATOM 1357 N N . GLU A 1 179 ? 14.670 21.363 -1.730 1.00 38.47 179 GLU A N 1
ATOM 1358 C CA . GLU A 1 179 ? 16.024 20.821 -1.558 1.00 38.47 179 GLU A CA 1
ATOM 1359 C C . GLU A 1 179 ? 16.047 19.302 -1.260 1.00 38.47 179 GLU A C 1
ATOM 1361 O O . GLU A 1 179 ? 17.018 18.599 -1.547 1.00 38.47 179 GLU A O 1
ATOM 1366 N N . ASN A 1 180 ? 14.924 18.760 -0.775 1.00 42.03 180 ASN A N 1
ATOM 1367 C CA . ASN A 1 180 ? 14.706 17.326 -0.584 1.00 42.03 180 ASN A CA 1
ATOM 1368 C C . ASN A 1 180 ? 14.672 16.543 -1.903 1.00 42.03 180 ASN A C 1
ATOM 1370 O O . ASN A 1 180 ? 15.161 15.419 -1.947 1.00 42.03 180 ASN A O 1
ATOM 1374 N N . SER A 1 181 ? 14.164 17.133 -2.986 1.00 44.97 181 SER A N 1
ATOM 1375 C CA . SER A 1 181 ? 14.168 16.519 -4.320 1.00 44.97 181 SER A CA 1
ATOM 1376 C C . SER A 1 181 ? 15.596 16.332 -4.850 1.00 44.97 181 SER A C 1
ATOM 1378 O O . SER A 1 181 ? 15.888 15.336 -5.509 1.00 44.97 181 SER A O 1
ATOM 1380 N N . LYS A 1 182 ? 16.516 17.243 -4.497 1.00 47.62 182 LYS A N 1
ATOM 1381 C CA . LYS A 1 182 ? 17.945 17.147 -4.835 1.00 47.62 182 LYS A CA 1
ATOM 1382 C C . LYS A 1 182 ? 18.641 16.044 -4.034 1.00 47.62 182 LYS A C 1
ATOM 1384 O O . LYS A 1 182 ? 19.317 15.213 -4.626 1.00 47.62 182 LYS A O 1
ATOM 1389 N N . LYS A 1 183 ? 18.381 15.961 -2.722 1.00 48.16 183 LYS A N 1
ATOM 1390 C CA . LYS A 1 183 ? 18.884 14.866 -1.869 1.00 48.16 183 LYS A CA 1
ATOM 1391 C C . LYS A 1 183 ? 18.347 13.495 -2.281 1.00 48.16 183 LYS A C 1
ATOM 1393 O O . LYS A 1 183 ? 19.059 12.507 -2.166 1.00 48.16 183 LYS A O 1
ATOM 1398 N N . ILE A 1 184 ? 17.103 13.416 -2.761 1.00 51.00 184 ILE A N 1
ATOM 1399 C CA . ILE A 1 184 ? 16.526 12.167 -3.278 1.00 51.00 184 ILE A CA 1
ATOM 1400 C C . ILE A 1 184 ? 17.219 11.755 -4.584 1.00 51.00 184 ILE A C 1
ATOM 1402 O O . ILE A 1 184 ? 17.581 10.589 -4.704 1.00 51.00 184 ILE A O 1
ATOM 1406 N N . ARG A 1 185 ? 17.485 12.688 -5.514 1.00 51.62 185 ARG A N 1
ATOM 1407 C CA . ARG A 1 185 ? 18.273 12.420 -6.738 1.00 51.62 185 ARG A CA 1
ATOM 1408 C C . ARG A 1 185 ? 19.694 11.946 -6.422 1.00 51.62 185 ARG A C 1
ATOM 1410 O O . ARG A 1 185 ? 20.120 10.932 -6.955 1.00 51.62 185 ARG A O 1
ATOM 1417 N N . GLU A 1 186 ? 20.363 12.599 -5.479 1.00 51.38 186 GLU A N 1
ATOM 1418 C CA . GLU A 1 186 ? 21.704 12.215 -5.021 1.00 51.38 186 GLU A CA 1
ATOM 1419 C C . GLU A 1 186 ? 21.709 10.814 -4.376 1.00 51.38 186 GLU A C 1
ATOM 1421 O O . GLU A 1 186 ? 22.601 10.005 -4.612 1.00 51.38 186 GLU A O 1
ATOM 1426 N N . LYS A 1 187 ? 20.658 10.462 -3.621 1.00 51.34 187 LYS A N 1
ATOM 1427 C CA . LYS A 1 187 ? 20.513 9.126 -3.020 1.00 51.34 187 LYS A CA 1
ATOM 1428 C C . LYS A 1 187 ? 20.124 8.040 -4.038 1.00 51.34 187 LYS A C 1
ATOM 1430 O O . LYS A 1 187 ? 20.507 6.886 -3.850 1.00 51.34 187 LYS A O 1
ATOM 1435 N N . LEU A 1 188 ? 19.381 8.397 -5.090 1.00 50.03 188 LEU A N 1
ATOM 1436 C CA . LEU A 1 188 ? 19.029 7.526 -6.222 1.00 50.03 188 LEU A CA 1
ATOM 1437 C C . LEU A 1 188 ? 20.262 7.203 -7.083 1.00 50.03 188 LEU A C 1
ATOM 1439 O O . LEU A 1 188 ? 20.438 6.056 -7.484 1.00 50.03 188 LEU A O 1
ATOM 1443 N N . GLU A 1 189 ? 21.160 8.169 -7.295 1.00 49.72 189 GLU A N 1
ATOM 1444 C CA . GLU A 1 189 ? 22.424 7.965 -8.021 1.00 49.72 189 GLU A CA 1
ATOM 1445 C C . GLU A 1 189 ? 23.365 6.984 -7.300 1.00 49.72 189 GLU A C 1
ATOM 1447 O O . GLU A 1 189 ? 23.977 6.131 -7.942 1.00 49.72 189 GLU A O 1
ATOM 1452 N N . VAL A 1 190 ? 23.415 7.019 -5.963 1.00 49.28 190 VAL A N 1
ATOM 1453 C CA . VAL A 1 190 ? 24.253 6.103 -5.163 1.00 49.28 190 VAL A CA 1
ATOM 1454 C C . VAL A 1 190 ? 23.725 4.658 -5.174 1.00 49.28 190 VAL A C 1
ATOM 1456 O O . VAL A 1 190 ? 24.511 3.715 -5.099 1.00 49.28 190 VAL A O 1
ATOM 1459 N N . GLN A 1 191 ? 22.409 4.447 -5.296 1.00 42.59 191 GLN A N 1
ATOM 1460 C CA . GLN A 1 191 ? 21.816 3.098 -5.336 1.00 42.59 191 GLN A CA 1
ATOM 1461 C C . GLN A 1 191 ? 21.896 2.439 -6.722 1.00 42.59 191 GLN A C 1
ATOM 1463 O O . GLN A 1 191 ? 21.962 1.213 -6.810 1.00 42.59 191 GLN A O 1
ATOM 1468 N N . ASN A 1 192 ? 21.986 3.234 -7.791 1.00 48.69 192 ASN A N 1
ATOM 1469 C CA . ASN A 1 192 ? 22.152 2.753 -9.167 1.00 48.69 192 ASN A CA 1
ATOM 1470 C C . ASN A 1 192 ? 23.593 2.306 -9.500 1.00 48.69 192 ASN A C 1
ATOM 1472 O O . ASN A 1 192 ? 23.881 1.926 -10.632 1.00 48.69 192 ASN A O 1
ATOM 1476 N N . ALA A 1 193 ? 24.498 2.279 -8.514 1.00 38.34 193 ALA A N 1
ATOM 1477 C CA . ALA A 1 193 ? 25.854 1.744 -8.655 1.00 38.34 193 ALA A CA 1
ATOM 1478 C C . ALA A 1 193 ? 25.925 0.198 -8.684 1.00 38.34 193 ALA A C 1
ATOM 1480 O O . ALA A 1 193 ? 27.012 -0.369 -8.823 1.00 38.34 193 ALA A O 1
ATOM 1481 N N . CYS A 1 194 ? 24.793 -0.513 -8.577 1.00 33.44 194 CYS A N 1
ATOM 1482 C CA . CYS A 1 194 ? 24.748 -1.948 -8.861 1.00 33.44 194 CYS A CA 1
ATOM 1483 C C . CYS A 1 194 ? 24.517 -2.174 -10.364 1.00 33.44 194 CYS A C 1
ATOM 1485 O O . CYS A 1 194 ? 23.509 -1.746 -10.916 1.00 33.44 194 CYS A O 1
ATOM 1487 N N . LYS A 1 195 ? 25.504 -2.818 -11.002 1.00 36.72 195 LYS A N 1
ATOM 1488 C CA . LYS A 1 195 ? 25.673 -3.041 -12.450 1.00 36.72 195 LYS A CA 1
ATOM 1489 C C . LYS A 1 195 ? 24.372 -3.324 -13.229 1.00 36.72 195 LYS A C 1
ATOM 1491 O O . LYS A 1 195 ? 23.516 -4.052 -12.728 1.00 36.72 195 LYS A O 1
ATOM 1496 N N . PRO A 1 196 ? 24.275 -2.869 -14.496 1.00 35.41 196 PRO A N 1
ATOM 1497 C CA . PRO A 1 196 ? 23.137 -3.174 -15.353 1.00 35.41 196 PRO A CA 1
ATOM 1498 C C . PRO A 1 196 ? 23.007 -4.688 -15.546 1.00 35.41 196 PRO A C 1
ATOM 1500 O O . PRO A 1 196 ? 23.956 -5.364 -15.951 1.00 35.41 196 PRO A O 1
ATOM 1503 N N . VAL A 1 197 ? 21.817 -5.220 -15.268 1.00 36.69 197 VAL A N 1
ATOM 1504 C CA . VAL A 1 197 ? 21.441 -6.568 -15.695 1.00 36.69 197 VAL A CA 1
ATOM 1505 C C . VAL A 1 197 ? 21.331 -6.530 -17.217 1.00 36.69 197 VAL A C 1
ATOM 1507 O O . VAL A 1 197 ? 20.480 -5.834 -17.767 1.00 36.69 197 VAL A O 1
ATOM 1510 N N . LYS A 1 198 ? 22.221 -7.249 -17.904 1.00 31.73 198 LYS A N 1
ATOM 1511 C CA . LYS A 1 198 ? 22.124 -7.473 -19.347 1.00 31.73 198 LYS A CA 1
ATOM 1512 C C . LYS A 1 198 ? 20.872 -8.320 -19.593 1.00 31.73 198 LYS A C 1
ATOM 1514 O O . LYS A 1 198 ? 20.847 -9.492 -19.228 1.00 31.73 198 LYS A O 1
ATOM 1519 N N . LEU A 1 199 ? 19.829 -7.706 -20.150 1.00 30.77 199 LEU A N 1
ATOM 1520 C CA . LEU A 1 199 ? 18.665 -8.422 -20.668 1.00 30.77 199 LEU A CA 1
ATOM 1521 C C . LEU A 1 199 ? 19.147 -9.391 -21.765 1.00 30.77 199 LEU A C 1
ATOM 1523 O O . LEU A 1 199 ? 19.957 -8.973 -22.599 1.00 30.77 199 LEU A O 1
ATOM 1527 N N . PRO A 1 200 ? 18.712 -10.663 -21.779 1.00 32.06 200 PRO A N 1
ATOM 1528 C CA . PRO A 1 200 ? 18.917 -11.504 -22.950 1.00 32.06 200 PRO A CA 1
ATOM 1529 C C . PRO A 1 200 ? 18.185 -10.870 -24.141 1.00 32.06 200 PRO A C 1
ATOM 1531 O O . PRO A 1 200 ? 17.069 -10.369 -23.990 1.00 32.06 200 PRO A O 1
ATOM 1534 N N . GLU A 1 201 ? 18.838 -10.844 -25.305 1.00 33.56 201 GLU A N 1
ATOM 1535 C CA . GLU A 1 201 ? 18.206 -10.454 -26.567 1.00 33.56 201 GLU A CA 1
ATOM 1536 C C . GLU A 1 201 ? 16.939 -11.285 -26.773 1.00 33.56 201 GLU A C 1
ATOM 1538 O O 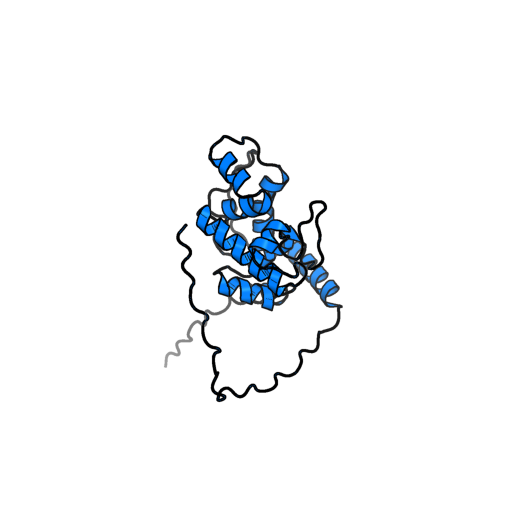. GLU A 1 201 ? 16.942 -12.500 -26.576 1.00 33.56 201 GLU A O 1
ATOM 1543 N N . ALA A 1 202 ? 15.845 -10.609 -27.120 1.00 35.03 202 ALA A N 1
ATOM 1544 C CA . ALA A 1 202 ? 14.582 -11.254 -27.423 1.00 35.03 202 ALA A CA 1
ATOM 1545 C C . ALA A 1 202 ? 14.766 -12.166 -28.642 1.00 35.03 202 ALA A C 1
ATOM 1547 O O . ALA A 1 202 ? 14.899 -11.694 -29.771 1.00 35.03 202 ALA A O 1
ATOM 1548 N N . GLU A 1 203 ? 14.780 -13.473 -28.406 1.00 34.81 203 GLU A N 1
ATOM 1549 C CA . GLU A 1 203 ? 14.627 -14.472 -29.454 1.00 34.81 203 GLU A CA 1
ATOM 1550 C C . GLU A 1 203 ? 13.214 -14.315 -30.036 1.00 34.81 203 GLU A C 1
ATOM 1552 O O . GLU A 1 203 ? 12.226 -14.269 -29.297 1.00 34.81 203 GLU A O 1
ATOM 1557 N N . GLN A 1 204 ? 13.121 -14.115 -31.353 1.00 36.78 204 GLN A N 1
ATOM 1558 C CA . GLN A 1 204 ? 11.848 -13.916 -32.038 1.00 36.78 204 GLN A CA 1
ATOM 1559 C C . GLN A 1 204 ? 10.994 -15.177 -31.885 1.00 36.78 204 GLN A C 1
ATOM 1561 O O . GLN A 1 204 ? 11.297 -16.217 -32.463 1.00 36.78 204 GLN A O 1
ATOM 1566 N N . VAL A 1 205 ? 9.934 -15.082 -31.085 1.00 40.53 205 VAL A N 1
ATOM 1567 C CA . VAL A 1 205 ? 8.942 -16.148 -30.952 1.00 40.53 205 VAL A CA 1
ATOM 1568 C C . VAL A 1 205 ? 8.040 -16.103 -32.180 1.00 40.53 205 VAL A C 1
ATOM 1570 O O . VAL A 1 205 ? 7.324 -15.126 -32.399 1.00 40.53 205 VAL A O 1
ATOM 1573 N N . ASP A 1 206 ? 8.114 -17.165 -32.973 1.00 40.81 206 ASP A N 1
ATOM 1574 C CA . ASP A 1 206 ? 7.257 -17.449 -34.118 1.00 40.81 206 ASP A CA 1
ATOM 1575 C C . ASP A 1 206 ? 5.786 -17.563 -33.669 1.00 40.81 206 ASP A C 1
ATOM 1577 O O . ASP A 1 206 ? 5.413 -18.455 -32.902 1.00 40.81 206 ASP A O 1
ATOM 1581 N N . ILE A 1 207 ? 4.960 -16.605 -34.095 1.00 39.56 207 ILE A N 1
ATOM 1582 C CA . ILE A 1 207 ? 3.554 -16.459 -33.685 1.00 39.56 207 ILE A CA 1
ATOM 1583 C C . ILE A 1 207 ? 2.573 -17.312 -34.508 1.00 39.56 207 ILE A C 1
ATOM 1585 O O . ILE A 1 207 ? 1.375 -17.244 -34.241 1.00 39.56 207 ILE A O 1
ATOM 1589 N N . ASP A 1 208 ? 3.049 -18.148 -35.439 1.00 42.16 208 ASP A N 1
ATOM 1590 C CA . ASP A 1 208 ? 2.190 -18.962 -36.321 1.00 42.16 208 ASP A CA 1
ATOM 1591 C C . ASP A 1 208 ? 2.092 -20.454 -35.940 1.00 42.16 208 ASP A C 1
ATOM 1593 O O . ASP A 1 208 ? 1.459 -21.247 -36.642 1.00 42.16 208 ASP A O 1
ATOM 1597 N N . SER A 1 209 ? 2.642 -20.872 -34.796 1.00 42.00 209 SER A N 1
ATOM 1598 C CA . SER A 1 209 ? 2.467 -22.253 -34.321 1.00 42.00 209 SER A CA 1
ATOM 1599 C C . SER A 1 209 ? 1.084 -22.467 -33.672 1.00 42.00 209 SER A C 1
ATOM 1601 O O . SER A 1 209 ? 0.757 -21.790 -32.692 1.00 42.00 209 SER A O 1
ATOM 1603 N N . PRO A 1 210 ? 0.253 -23.421 -34.146 1.00 39.53 210 PRO A N 1
ATOM 1604 C CA . PRO A 1 210 ? -1.067 -23.666 -33.575 1.00 39.53 210 PRO A CA 1
ATOM 1605 C C . PRO A 1 210 ? -0.962 -24.178 -32.133 1.00 39.53 210 PRO A C 1
ATOM 1607 O O . PRO A 1 210 ? -0.393 -25.235 -31.860 1.00 39.53 210 PRO A O 1
ATOM 1610 N N . ILE A 1 211 ? -1.556 -23.432 -31.200 1.00 42.47 211 ILE A N 1
ATOM 1611 C CA . ILE A 1 211 ? -1.657 -23.813 -29.789 1.00 42.47 211 ILE A CA 1
ATOM 1612 C C . ILE A 1 211 ? -2.662 -24.965 -29.669 1.00 42.47 211 ILE A C 1
ATOM 1614 O O . ILE A 1 211 ? -3.875 -24.755 -29.639 1.00 42.47 211 ILE A O 1
ATOM 1618 N N . THR A 1 212 ? -2.173 -26.199 -29.562 1.00 39.62 212 THR A N 1
ATOM 1619 C CA . THR A 1 212 ? -2.991 -27.329 -29.108 1.00 39.62 212 THR A CA 1
ATOM 1620 C C . THR A 1 212 ? -3.218 -27.212 -27.604 1.00 39.62 212 THR A C 1
ATOM 1622 O O . THR A 1 212 ? -2.320 -27.478 -26.804 1.00 39.62 212 THR A O 1
ATOM 1625 N N . LEU A 1 213 ? -4.424 -26.795 -27.216 1.00 37.88 213 LEU A N 1
ATOM 1626 C CA . LEU A 1 213 ? -4.853 -26.768 -25.820 1.00 37.88 213 LEU A CA 1
ATOM 1627 C C . LEU A 1 213 ? -5.087 -28.203 -25.307 1.00 37.88 213 LEU A C 1
ATOM 1629 O O . LEU A 1 213 ? -5.724 -28.996 -26.005 1.00 37.88 213 LEU A O 1
ATOM 1633 N N . PRO A 1 214 ? -4.625 -28.555 -24.094 1.00 48.47 214 PRO A N 1
ATOM 1634 C CA . PRO A 1 214 ? -4.973 -29.831 -23.479 1.00 48.47 214 PRO A CA 1
ATOM 1635 C C . PRO A 1 214 ? -6.476 -29.882 -23.133 1.00 48.47 214 PRO A C 1
ATOM 1637 O O . PRO A 1 214 ? -7.074 -28.843 -22.832 1.00 48.47 214 PRO A O 1
ATOM 1640 N N . PRO A 1 215 ? -7.103 -31.075 -23.153 1.00 43.75 215 PRO A N 1
ATOM 1641 C CA . PRO A 1 215 ? -8.525 -31.222 -22.869 1.00 43.75 215 PRO A CA 1
ATOM 1642 C C . PRO A 1 215 ? -8.863 -30.801 -21.433 1.00 43.75 215 PRO A C 1
ATOM 1644 O O . PRO A 1 215 ? -8.165 -31.137 -20.475 1.00 43.75 215 PRO A O 1
ATOM 1647 N N . ILE A 1 216 ? -9.969 -30.068 -21.304 1.00 41.25 216 ILE A N 1
ATOM 1648 C CA . ILE A 1 216 ? -10.514 -29.586 -20.033 1.00 41.25 216 ILE A CA 1
ATOM 1649 C C . ILE A 1 216 ? -11.039 -30.795 -19.236 1.00 41.25 216 ILE A C 1
ATOM 1651 O O . ILE A 1 216 ? -11.871 -31.538 -19.765 1.00 41.25 216 ILE A O 1
ATOM 1655 N N . PRO A 1 217 ? -10.601 -31.018 -17.983 1.00 44.12 217 PRO A N 1
ATOM 1656 C CA . PRO A 1 217 ? -11.141 -32.095 -17.161 1.00 44.12 217 PRO A CA 1
ATOM 1657 C C . PRO A 1 217 ? -12.607 -31.814 -16.774 1.00 44.12 217 PRO A C 1
ATOM 1659 O O . PRO A 1 217 ? -12.975 -30.656 -16.558 1.00 44.12 217 PRO A O 1
ATOM 1662 N N . PRO A 1 218 ? -13.457 -32.852 -16.668 1.00 40.88 218 PRO A N 1
ATOM 1663 C CA . PRO A 1 218 ? -14.869 -32.681 -16.355 1.00 40.88 218 PRO A CA 1
ATOM 1664 C C . PRO A 1 218 ? -15.075 -32.118 -14.945 1.00 40.88 218 PRO A C 1
ATOM 1666 O O . PRO A 1 218 ? -14.440 -32.538 -13.977 1.00 40.88 218 PRO A O 1
ATOM 1669 N N . VAL A 1 219 ? -16.014 -31.177 -14.837 1.00 41.81 219 VAL A N 1
ATOM 1670 C CA . VAL A 1 219 ? -16.474 -30.602 -13.571 1.00 41.81 219 VAL A CA 1
ATOM 1671 C C . VAL A 1 219 ? -17.269 -31.668 -12.819 1.00 41.81 219 VAL A C 1
ATOM 1673 O O . VAL A 1 219 ? -18.424 -31.938 -13.143 1.00 41.81 219 VAL A O 1
ATOM 1676 N N . THR A 1 220 ? -16.668 -32.284 -11.804 1.00 43.75 220 THR A N 1
ATOM 1677 C CA . THR A 1 220 ? -17.410 -33.117 -10.854 1.00 43.75 220 THR A CA 1
ATOM 1678 C C . THR A 1 220 ? -18.197 -32.204 -9.918 1.00 43.75 220 THR A C 1
ATOM 1680 O O . THR A 1 220 ? -17.641 -31.617 -8.988 1.00 43.75 220 THR A O 1
ATOM 1683 N N . GLY A 1 221 ? -19.494 -32.060 -10.184 1.00 37.69 221 GLY A N 1
ATOM 1684 C CA . GLY A 1 221 ? -20.443 -31.469 -9.249 1.00 37.69 221 GLY A CA 1
ATOM 1685 C C . GLY A 1 221 ? -20.616 -32.382 -8.038 1.00 37.69 221 GLY A C 1
ATOM 1686 O O . GLY A 1 221 ? -21.231 -33.439 -8.142 1.00 37.69 221 GLY A O 1
ATOM 1687 N N . GLY A 1 222 ? -20.062 -31.977 -6.898 1.00 32.47 222 GLY A N 1
ATOM 1688 C CA . GLY A 1 222 ? -20.361 -32.570 -5.600 1.00 32.47 222 GLY A CA 1
ATOM 1689 C C . GLY A 1 222 ? -21.531 -31.835 -4.959 1.00 32.47 222 GLY A C 1
ATOM 1690 O O . GLY A 1 222 ? -21.347 -30.760 -4.395 1.00 32.47 222 GLY A O 1
ATOM 1691 N N . ALA A 1 223 ? -22.724 -32.409 -5.085 1.00 38.53 223 ALA A N 1
ATOM 1692 C CA . ALA A 1 223 ? -23.826 -32.190 -4.158 1.00 38.53 223 ALA A CA 1
ATOM 1693 C C . ALA A 1 223 ? -23.710 -33.234 -3.036 1.00 38.53 223 ALA A C 1
ATOM 1695 O O . ALA A 1 223 ? -23.512 -34.414 -3.332 1.00 38.53 223 ALA A O 1
ATOM 1696 N N . GLY A 1 224 ? -23.826 -32.795 -1.781 1.00 38.22 224 GLY A N 1
ATOM 1697 C CA . GLY A 1 224 ? -23.755 -33.635 -0.581 1.00 38.22 224 GLY A CA 1
ATOM 1698 C C . GLY A 1 224 ? -23.133 -32.896 0.587 1.00 38.22 224 GLY A C 1
ATOM 1699 O O . GLY A 1 224 ? -21.888 -32.918 0.670 1.00 38.22 224 GLY A O 1
#

Radius of gyration: 22.47 Å; Cα contacts (8 Å, |Δi|>4): 212; chains: 1; bounding box: 50×75×66 Å

Nearest PDB structures (foldseek):
  5aa4-assembly4_D  TM=9.082E-01  e=3.584E-05  Pseudomonas aeruginosa BWHPSA013
  4oxv-assembly1_A  TM=8.636E-01  e=2.813E-05  Pseudomonas aeruginosa PADK2_CF510
  4p11-assembly1_A  TM=8.144E-01  e=3.762E-05  Pseudomonas aeruginosa PAO1
  4oyv-assembly1_A  TM=8.027E-01  e=4.567E-05  Pseudomonas aeruginosa PAO1
  5aa3-assembly1_A  TM=6.937E-01  e=7.603E-06  Pseudomonas aeruginosa BWHPSA013

Foldseek 3Di:
DDDDDDDPPDDDDDDLVVLLVLDPPSVLLVVLCVVLVHDSLLLVLQLCLQPVQQLQDADPQGQGGSNRHHPVQLVVLVNPDSSPSNSVSNSSSVQLSVLCVVVVANLRSQLCSVVNPVQSVCCVVVVRPDDDPCSLCRLVSSVVSSVLSVHDDPRPVPPSPDDDDDDPDDDDDDDDPDPVNVVVVVVSVVVVPPDDDPDPPDDDDDPPDDDDDDDDDDDPDDDD

Solvent-accessible surface area (backbone atoms only — not comparable to full-atom values): 13809 Å² total; per-residue (Å²): 138,86,82,82,81,75,84,84,88,79,88,86,85,73,73,47,65,63,44,50,70,70,39,89,62,33,71,53,43,45,53,34,18,65,76,69,74,49,60,44,46,54,55,48,13,48,19,45,74,57,32,65,69,30,33,80,34,66,49,99,88,50,23,27,6,29,49,39,40,39,62,70,57,30,52,79,59,70,40,88,47,47,54,40,61,60,50,22,42,40,41,4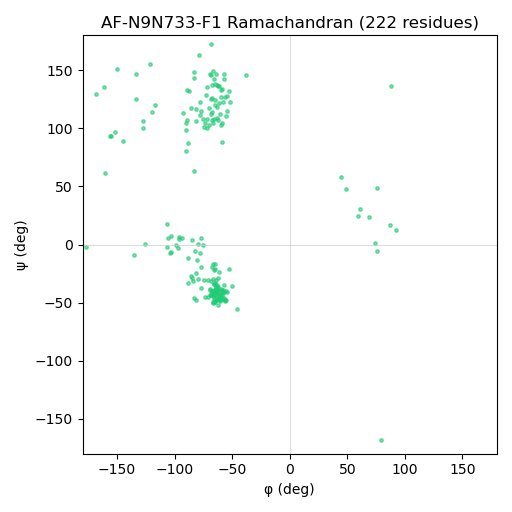0,50,49,49,49,49,54,36,24,70,72,60,75,32,50,44,52,15,50,42,21,67,77,62,33,56,68,52,45,51,32,35,78,70,61,79,36,84,78,77,56,69,68,50,59,48,44,54,61,52,30,53,49,42,17,46,71,51,57,52,81,74,85,53,74,78,51,85,61,77,76,65,91,72,95,72,94,70,86,84,77,90,73,94,70,93,50,74,64,57,56,55,50,52,56,54,49,58,65,65,63,70,61,77,85,80,80,73,77,79,82,73,83,76,76,85,82,69,83,83,80,76,80,83,81,78,82,86,80,83,83,83,132

Secondary structure (DSSP, 8-state):
-----------S--TTHHHHTTSTTHHHHHHHHHHHT--HHHHHHHHHHHHTT-TT-B-TT--BTTTTB-HHHHHHTT-S-TT-HHHHHHHHHHHHHHHHHHHSSHHHHHHHHHH-HHHHHHHHTTSS----HHHHHHHHHHHHHHHHTT---SSS-S-----S--------------HHHHHHHHHHHHHTTS----PPP-----TTS---PPPPPP------

pLDDT: mean 75.2, std 26.75, range [26.0, 98.81]

Mean predicted aligned error: 14.76 Å

Sequence (224 aa):
MKIKKLSLLILVGLSSISVASNLPYHDVVLSASAKYGYDPLLIHAVIEKESSHRNTARSGVGAQGLMQLMPATAKSLGVSNPNDPVQNVNAGTRYLKQLNSQFGNMPHALYAYNWGMGNLRAYLKGTKKVMPRETQEYVPKIAQFYKNYGGSGNYFGGNVIKGTNNAQGKPATTAIENENSKKIREKLEVQNACKPVKLPEAEQVDIDSPITLPPIPPVTGGAG